Protein AF-A0A7X9JLP0-F1 (afdb_monomer_lite)

Foldseek 3Di:
DDPLDDDQDDPDPVLVVVVCVLCVVVVVLVVLLCVLAVDDPVVSVVVVVVVQVVCCSRVVHRDPPPVVSLVSLCCNLVNDYPVCVVVVVVVVVVVVVVCVVVVVVVVVVVVDDPVVVVVSVVVSVVSSVVSCVPPVQPVVPPVSVVLVVVLVVLCVVCVPVPVDDSVVVNVVVVVVCCVVPVPVVVVVVVVVVCVVPPDPDDD

Radius of gyration: 20.92 Å; chains: 1; bounding box: 54×56×53 Å

pLDDT: mean 72.99, std 14.9, range [32.59, 92.31]

Secondary structure (DSSP, 8-state):
-----SS-----HHHHHHHHHHHHHHHHHHHHHHHHHT--HHHHHHHHHHHHHHHHHHHSS----HHHHHHHHHHHHHT--HHHHHHHHHHHHHHHHHHHHTTHHHHHHHHS-HHHHHHHHHHHHHHHHHHIIIIITGGGHHHHHHHHHHHHHHHHHHTT-TTS-HHHHHHHHHHHHHHHHHHHHHHHHHHHHHTT-------

Structure (mmCIF, N/CA/C/O backbone):
data_AF-A0A7X9JLP0-F1
#
_entry.id   AF-A0A7X9JLP0-F1
#
loop_
_atom_site.group_PDB
_atom_site.id
_atom_site.type_symbol
_atom_site.label_atom_id
_atom_site.label_alt_id
_atom_site.label_comp_id
_atom_site.label_asym_id
_atom_site.label_entity_id
_atom_site.label_seq_id
_atom_site.pdbx_PDB_ins_code
_atom_site.Cartn_x
_atom_site.Cartn_y
_atom_site.Cartn_z
_atom_site.occupancy
_atom_site.B_iso_or_equiv
_atom_site.auth_seq_id
_atom_site.auth_comp_id
_atom_site.auth_asym_id
_atom_site.auth_atom_id
_atom_site.pdbx_PDB_model_num
ATOM 1 N N . MET A 1 1 ? -22.242 -8.579 26.756 1.00 33.97 1 MET A N 1
ATOM 2 C CA . MET A 1 1 ? -22.387 -9.961 26.257 1.00 33.97 1 MET A CA 1
ATOM 3 C C . MET A 1 1 ? -22.445 -9.878 24.739 1.00 33.97 1 MET A C 1
ATOM 5 O O . MET A 1 1 ? -23.440 -9.423 24.192 1.00 33.97 1 MET A O 1
ATOM 9 N N . VAL A 1 2 ? -21.309 -10.125 24.085 1.00 40.59 2 VAL A N 1
ATOM 10 C CA . VAL A 1 2 ? -21.133 -9.966 22.635 1.00 40.59 2 VAL A CA 1
ATOM 11 C C . VAL A 1 2 ? -21.865 -11.119 21.949 1.00 40.59 2 VAL A C 1
ATOM 13 O O . VAL A 1 2 ? -21.468 -12.270 22.095 1.00 40.59 2 VAL A O 1
ATOM 16 N N . SER A 1 3 ? -22.970 -10.821 21.265 1.00 33.94 3 SER A N 1
ATOM 17 C CA . SER A 1 3 ? -23.703 -11.804 20.463 1.00 33.94 3 SER A CA 1
ATOM 18 C C . SER A 1 3 ? -22.889 -12.091 19.199 1.00 33.94 3 SER A C 1
ATOM 20 O O . SER A 1 3 ? -22.868 -11.293 18.265 1.00 33.94 3 SER A O 1
ATOM 22 N N . PHE A 1 4 ? -22.124 -13.183 19.243 1.00 52.81 4 PHE A N 1
ATOM 23 C CA . PHE A 1 4 ? -21.072 -13.542 18.285 1.00 52.81 4 PHE A CA 1
ATOM 24 C C . PHE A 1 4 ? -21.589 -14.392 17.104 1.00 52.81 4 PHE A C 1
ATOM 26 O O . PHE A 1 4 ? -20.864 -14.622 16.146 1.00 52.81 4 PHE A O 1
ATOM 33 N N . PHE A 1 5 ? -22.851 -14.833 17.118 1.00 54.69 5 PHE A N 1
ATOM 34 C CA . PHE A 1 5 ? -23.393 -15.734 16.096 1.00 54.69 5 PHE A CA 1
ATOM 35 C C . PHE A 1 5 ? -24.859 -15.417 15.787 1.00 54.69 5 PHE A C 1
ATOM 37 O O . PHE A 1 5 ? -25.742 -15.689 16.593 1.00 54.69 5 PHE A O 1
ATOM 44 N N . GLY A 1 6 ? -25.131 -14.871 14.598 1.00 41.53 6 GLY A N 1
ATOM 45 C CA . GLY A 1 6 ? -26.502 -14.765 14.093 1.00 41.53 6 GLY A CA 1
ATOM 46 C C . GLY A 1 6 ? -26.685 -13.776 12.943 1.00 41.53 6 GLY A C 1
ATOM 47 O O . GLY A 1 6 ? -27.094 -12.643 13.169 1.00 41.53 6 GLY A O 1
ATOM 48 N N . GLY A 1 7 ? -26.427 -14.214 11.704 1.00 50.03 7 GLY A N 1
ATOM 49 C CA . GLY A 1 7 ? -27.089 -13.651 10.513 1.00 50.03 7 GLY A CA 1
ATOM 50 C C . GLY A 1 7 ? -26.391 -12.535 9.717 1.00 50.03 7 GLY A C 1
ATOM 51 O O . GLY A 1 7 ? -27.092 -11.711 9.135 1.00 50.03 7 GLY A O 1
ATOM 52 N N . ARG A 1 8 ? -25.050 -12.473 9.666 1.00 59.84 8 ARG A N 1
ATOM 53 C CA . ARG A 1 8 ? -24.314 -11.333 9.065 1.00 59.84 8 ARG A CA 1
ATOM 54 C C . ARG A 1 8 ? -23.584 -11.558 7.731 1.00 59.84 8 ARG A C 1
ATOM 56 O O . ARG A 1 8 ? -23.165 -10.566 7.156 1.00 59.84 8 ARG A O 1
ATOM 63 N N . ILE A 1 9 ? -23.460 -12.787 7.222 1.00 58.53 9 ILE A N 1
ATOM 64 C CA . ILE A 1 9 ? -22.804 -13.058 5.926 1.00 58.53 9 ILE A CA 1
ATOM 65 C C . ILE A 1 9 ? -23.889 -13.376 4.900 1.00 58.53 9 ILE A C 1
ATOM 67 O O . ILE A 1 9 ? -24.568 -14.401 5.022 1.00 58.53 9 ILE A O 1
ATOM 71 N N . LYS A 1 10 ? -24.096 -12.489 3.923 1.00 64.31 10 LYS A N 1
ATOM 72 C CA . LYS A 1 10 ? -25.068 -12.694 2.848 1.00 64.31 10 LYS A CA 1
ATOM 73 C C . LYS A 1 10 ? -24.311 -12.887 1.548 1.00 64.31 10 LYS A C 1
ATOM 75 O O . LYS A 1 10 ? -23.942 -11.917 0.910 1.00 64.31 10 LYS A O 1
ATOM 80 N N . PHE A 1 11 ? -24.171 -14.132 1.102 1.00 68.69 11 PHE A N 1
ATOM 81 C CA . PHE A 1 11 ? -23.601 -14.449 -0.209 1.00 68.69 11 PHE A CA 1
ATOM 82 C C . PHE A 1 11 ? -24.491 -13.923 -1.351 1.00 68.69 11 PHE A C 1
ATOM 84 O O . PHE A 1 11 ? -25.248 -14.663 -1.975 1.00 68.69 11 PHE A O 1
ATOM 91 N N . ASP A 1 12 ? -24.421 -12.620 -1.593 1.00 78.31 12 ASP A N 1
ATOM 92 C CA . ASP A 1 12 ? -25.089 -11.905 -2.665 1.00 78.31 12 ASP A CA 1
ATOM 93 C C . ASP A 1 12 ? -24.054 -11.530 -3.730 1.00 78.31 12 ASP A C 1
ATOM 95 O O . ASP A 1 12 ? -22.855 -11.396 -3.460 1.00 78.31 12 ASP A O 1
ATOM 99 N N . ARG A 1 13 ? -24.513 -11.319 -4.961 1.00 75.31 13 ARG A N 1
ATOM 100 C CA . ARG A 1 13 ? -23.670 -10.900 -6.088 1.00 75.31 13 ARG A CA 1
ATOM 101 C C . ARG A 1 13 ? -22.893 -9.623 -5.773 1.00 75.31 13 ARG A C 1
ATOM 103 O O . ARG A 1 13 ? -21.787 -9.460 -6.273 1.00 75.31 13 ARG A O 1
ATOM 110 N N . ASN A 1 14 ? -23.440 -8.759 -4.920 1.00 75.50 14 ASN A N 1
ATOM 111 C CA . ASN A 1 14 ? -22.763 -7.556 -4.448 1.00 75.50 14 ASN A CA 1
ATOM 112 C C . ASN A 1 14 ? -21.608 -7.849 -3.474 1.00 75.50 14 ASN A C 1
ATOM 114 O O . ASN A 1 14 ? -20.574 -7.196 -3.584 1.00 75.50 14 ASN A O 1
ATOM 118 N N . GLU A 1 15 ? -21.734 -8.829 -2.568 1.00 75.75 15 GLU A N 1
ATOM 119 C CA . GLU A 1 15 ? -20.616 -9.244 -1.700 1.00 75.75 15 GLU A CA 1
ATOM 120 C C . GLU A 1 15 ? -19.522 -9.938 -2.521 1.00 75.75 15 GLU A C 1
ATOM 122 O O . GLU A 1 15 ? -18.339 -9.658 -2.334 1.00 75.75 15 GLU A O 1
ATOM 127 N N . LEU A 1 16 ? -19.913 -10.757 -3.504 1.00 77.12 16 LEU A N 1
ATOM 128 C CA . LEU A 1 16 ? -18.976 -11.390 -4.433 1.00 77.12 16 LEU A CA 1
ATOM 129 C C . LEU A 1 16 ? -18.228 -10.341 -5.276 1.00 77.12 16 LEU A C 1
ATOM 131 O O . LEU A 1 16 ? -17.002 -10.365 -5.352 1.00 77.12 16 LEU A O 1
ATOM 135 N N . ALA A 1 17 ? -18.949 -9.390 -5.878 1.00 77.12 17 ALA A N 1
ATOM 136 C CA . ALA A 1 17 ? -18.351 -8.310 -6.663 1.00 77.12 17 ALA A CA 1
ATOM 137 C C . ALA A 1 17 ? -17.445 -7.406 -5.810 1.00 77.12 17 ALA A C 1
ATOM 139 O O . ALA A 1 17 ? -16.388 -6.985 -6.278 1.00 77.12 17 ALA A O 1
ATOM 140 N N . GLY A 1 18 ? -17.824 -7.144 -4.554 1.00 74.69 18 GLY A N 1
ATOM 141 C CA . GLY A 1 18 ? -17.004 -6.403 -3.596 1.00 74.69 18 GLY A CA 1
ATOM 142 C C . GLY A 1 18 ? -15.705 -7.129 -3.245 1.00 74.69 18 GLY A C 1
ATOM 143 O O . GLY A 1 18 ? -14.639 -6.520 -3.301 1.00 74.69 18 GLY A O 1
ATOM 144 N N . ALA A 1 19 ? -15.773 -8.434 -2.966 1.00 76.12 19 ALA A N 1
ATOM 145 C CA . ALA A 1 19 ? -14.600 -9.257 -2.671 1.00 76.12 19 ALA A CA 1
ATOM 146 C C . ALA A 1 19 ? -13.627 -9.332 -3.860 1.00 76.12 19 ALA A C 1
ATOM 148 O O . ALA A 1 19 ? -12.424 -9.139 -3.687 1.00 76.12 19 ALA A O 1
ATOM 149 N N . PHE A 1 20 ? -14.136 -9.535 -5.082 1.00 79.94 20 PHE A N 1
ATOM 150 C CA . PHE A 1 20 ? -13.303 -9.486 -6.291 1.00 79.94 20 PHE A CA 1
ATOM 151 C C . PHE A 1 20 ? -12.712 -8.093 -6.543 1.00 79.94 20 PHE A C 1
ATOM 153 O O . PHE A 1 20 ? -11.593 -7.987 -7.043 1.00 79.94 20 PHE A O 1
ATOM 160 N N . GLY A 1 21 ? -13.431 -7.028 -6.179 1.00 77.25 21 GLY A N 1
ATOM 161 C CA . GLY A 1 21 ? -12.933 -5.656 -6.262 1.00 77.25 21 GLY A CA 1
ATOM 162 C C . GLY A 1 21 ? -11.758 -5.382 -5.320 1.00 77.25 21 GLY A C 1
ATOM 163 O O . GLY A 1 21 ? -10.777 -4.772 -5.742 1.00 77.25 21 GLY A O 1
ATOM 164 N N . ASP A 1 22 ? -11.831 -5.856 -4.076 1.00 79.69 22 ASP A N 1
ATOM 165 C CA . ASP A 1 22 ? -10.765 -5.699 -3.076 1.00 79.69 22 ASP A CA 1
ATOM 166 C C . ASP A 1 22 ? -9.492 -6.449 -3.506 1.00 79.69 22 ASP A C 1
ATOM 168 O O . ASP A 1 22 ? -8.434 -5.837 -3.704 1.00 79.69 22 ASP A O 1
ATOM 172 N N . ILE A 1 23 ? -9.649 -7.740 -3.831 1.00 80.25 23 ILE A N 1
ATOM 173 C CA . ILE A 1 23 ? -8.581 -8.613 -4.349 1.00 80.25 23 ILE A CA 1
ATOM 174 C C . ILE A 1 23 ? -7.947 -8.025 -5.616 1.00 80.25 23 ILE A C 1
ATOM 176 O O . ILE A 1 23 ? -6.726 -8.059 -5.774 1.00 80.25 23 ILE A O 1
ATOM 180 N N . GLY A 1 24 ? -8.753 -7.450 -6.514 1.00 77.19 24 GLY A N 1
ATOM 181 C CA . GLY A 1 24 ? -8.274 -6.849 -7.759 1.00 77.19 24 GLY A CA 1
ATOM 182 C C . GLY A 1 24 ? -7.336 -5.656 -7.555 1.00 77.19 24 GLY A C 1
ATOM 183 O O . GLY A 1 24 ? -6.520 -5.374 -8.432 1.00 77.19 24 GLY A O 1
ATOM 184 N N . THR A 1 25 ? -7.411 -4.970 -6.409 1.00 79.25 25 THR A N 1
ATOM 185 C CA . THR A 1 25 ? -6.483 -3.874 -6.076 1.00 79.25 25 THR A CA 1
ATOM 186 C C . THR A 1 25 ? -5.295 -4.319 -5.236 1.00 79.25 25 THR A C 1
ATOM 188 O O . THR A 1 25 ? -4.213 -3.744 -5.366 1.00 79.25 25 THR A O 1
ATOM 191 N N . ASP A 1 26 ? -5.472 -5.349 -4.415 1.00 82.75 26 ASP A N 1
ATOM 192 C CA . ASP A 1 26 ? -4.430 -5.833 -3.516 1.00 82.75 26 ASP A CA 1
ATOM 193 C C . ASP A 1 26 ? -3.446 -6.773 -4.222 1.00 82.75 26 ASP A C 1
ATOM 195 O O . ASP A 1 26 ? -2.246 -6.697 -3.963 1.00 82.75 26 ASP A O 1
ATOM 199 N N . LEU A 1 27 ? -3.903 -7.596 -5.175 1.00 83.50 27 LEU A N 1
ATOM 200 C CA . LEU A 1 27 ? -3.024 -8.502 -5.925 1.00 83.50 27 LEU A CA 1
ATOM 201 C C . LEU A 1 27 ? -1.901 -7.769 -6.679 1.00 83.50 27 LEU A C 1
ATOM 203 O O . LEU A 1 27 ? -0.739 -8.122 -6.466 1.00 83.50 27 LEU A O 1
ATOM 207 N N . PRO A 1 28 ? -2.173 -6.739 -7.511 1.00 80.62 28 PRO A N 1
ATOM 208 C CA . PRO A 1 28 ? -1.106 -6.004 -8.191 1.00 80.62 28 PRO A CA 1
ATOM 209 C C . PRO A 1 28 ? -0.132 -5.345 -7.211 1.00 80.62 28 PRO A C 1
ATOM 211 O O . PRO A 1 28 ? 1.071 -5.299 -7.461 1.00 80.62 28 PRO A O 1
ATOM 214 N N . LEU A 1 29 ? -0.643 -4.864 -6.076 1.00 82.88 29 LEU A N 1
ATOM 215 C CA . LEU A 1 29 ? 0.158 -4.214 -5.045 1.00 82.88 29 LEU A CA 1
ATOM 216 C C . LEU A 1 29 ? 1.094 -5.209 -4.341 1.00 82.88 29 LEU A C 1
ATOM 218 O O . LEU A 1 29 ? 2.275 -4.916 -4.160 1.00 82.88 29 LEU A O 1
ATOM 222 N N . ILE A 1 30 ? 0.590 -6.396 -3.989 1.00 86.06 30 ILE A N 1
ATOM 223 C CA . ILE A 1 30 ? 1.378 -7.481 -3.390 1.00 86.06 30 ILE A CA 1
ATOM 224 C C . ILE A 1 30 ? 2.462 -7.955 -4.359 1.00 86.06 30 ILE A C 1
ATOM 226 O O . ILE A 1 30 ? 3.618 -8.091 -3.960 1.00 86.06 30 ILE A O 1
ATOM 230 N N . ILE A 1 31 ? 2.120 -8.143 -5.636 1.00 84.00 31 ILE A N 1
ATOM 231 C CA . ILE A 1 31 ? 3.090 -8.511 -6.676 1.00 84.00 31 ILE A CA 1
ATOM 232 C C . ILE A 1 31 ? 4.171 -7.429 -6.804 1.00 84.00 31 ILE A C 1
ATOM 234 O O . ILE A 1 31 ? 5.358 -7.750 -6.827 1.00 84.00 31 ILE A O 1
ATOM 238 N N . GLY A 1 32 ? 3.780 -6.151 -6.809 1.00 82.88 32 GLY A N 1
ATOM 239 C CA . GLY A 1 32 ? 4.718 -5.028 -6.824 1.00 82.88 32 GLY A CA 1
ATOM 240 C C . GLY A 1 32 ? 5.681 -5.044 -5.634 1.00 82.88 32 GLY A C 1
ATOM 241 O O . GLY A 1 32 ? 6.884 -4.872 -5.818 1.00 82.88 32 GLY A O 1
ATOM 242 N N . MET A 1 33 ? 5.184 -5.319 -4.423 1.00 83.38 33 MET A N 1
ATOM 243 C CA . MET A 1 33 ? 6.035 -5.464 -3.235 1.00 83.38 33 MET A CA 1
ATOM 244 C C . MET A 1 33 ? 7.003 -6.641 -3.360 1.00 83.38 33 MET A C 1
ATOM 246 O O . MET A 1 33 ? 8.187 -6.478 -3.071 1.00 83.38 33 MET A O 1
ATOM 250 N N . ILE A 1 34 ? 6.525 -7.806 -3.806 1.00 84.94 34 ILE A N 1
ATOM 251 C CA . ILE A 1 34 ? 7.347 -9.009 -3.996 1.00 84.94 34 ILE A CA 1
ATOM 252 C C . ILE A 1 34 ? 8.506 -8.719 -4.949 1.00 84.94 34 ILE A C 1
ATOM 254 O O . ILE A 1 34 ? 9.648 -9.038 -4.628 1.00 84.94 34 ILE A O 1
ATOM 258 N N . ILE A 1 35 ? 8.231 -8.077 -6.085 1.00 81.75 35 ILE A N 1
ATOM 259 C CA . ILE A 1 35 ? 9.258 -7.740 -7.078 1.00 81.75 35 ILE A CA 1
ATOM 260 C C . ILE A 1 35 ? 10.233 -6.693 -6.524 1.00 81.75 35 ILE A C 1
ATOM 262 O O . ILE A 1 35 ? 11.439 -6.820 -6.721 1.00 81.75 35 ILE A O 1
ATOM 266 N N . ALA A 1 36 ? 9.736 -5.680 -5.810 1.00 79.25 36 ALA A N 1
ATOM 267 C CA . ALA A 1 36 ? 10.565 -4.588 -5.301 1.00 79.25 36 ALA A CA 1
ATOM 268 C C . ALA A 1 36 ? 11.477 -4.987 -4.126 1.00 79.25 36 ALA A C 1
ATOM 270 O O . ALA A 1 36 ? 12.544 -4.399 -3.967 1.00 79.25 36 ALA A O 1
ATOM 271 N N . SER A 1 37 ? 11.057 -5.950 -3.299 1.00 80.62 37 SER A N 1
ATOM 272 C CA . SER A 1 37 ? 11.749 -6.321 -2.051 1.00 80.62 37 SER A CA 1
ATOM 273 C C . SER A 1 37 ? 12.243 -7.769 -1.996 1.00 80.62 37 SER A C 1
ATOM 275 O O . SER A 1 37 ? 12.958 -8.127 -1.067 1.00 80.62 37 SER A O 1
ATOM 277 N N . GLY A 1 38 ? 11.906 -8.615 -2.975 1.00 79.50 38 GLY A N 1
ATOM 278 C CA . GLY A 1 38 ? 12.338 -10.018 -3.009 1.00 79.50 38 GLY A CA 1
ATOM 279 C C . GLY A 1 38 ? 11.647 -10.907 -1.969 1.00 79.50 38 GLY A C 1
ATOM 280 O O . GLY A 1 38 ? 12.245 -11.856 -1.466 1.00 79.50 38 GLY A O 1
ATOM 281 N N . LEU A 1 39 ? 10.399 -10.598 -1.606 1.00 81.12 39 LEU A N 1
ATOM 282 C CA . LEU A 1 39 ? 9.635 -11.392 -0.639 1.00 81.12 39 LEU A CA 1
ATOM 283 C C . LEU A 1 39 ? 9.301 -12.791 -1.175 1.00 81.12 39 LEU A C 1
ATOM 285 O O . LEU A 1 39 ? 9.023 -12.983 -2.357 1.00 81.12 39 LEU A O 1
ATOM 289 N N . ASN A 1 40 ? 9.239 -13.773 -0.272 1.00 85.69 40 ASN A N 1
ATOM 290 C CA . ASN A 1 40 ? 8.775 -15.114 -0.615 1.00 85.69 40 ASN A CA 1
ATOM 291 C C . ASN A 1 40 ? 7.266 -15.091 -0.920 1.00 85.69 40 ASN A C 1
ATOM 293 O O . ASN A 1 40 ? 6.445 -14.838 -0.035 1.00 85.69 40 ASN A O 1
ATOM 297 N N . VAL A 1 41 ? 6.916 -15.392 -2.172 1.00 84.81 41 VAL A N 1
ATOM 298 C CA . VAL A 1 41 ? 5.540 -15.363 -2.691 1.00 84.81 41 VAL A CA 1
ATOM 299 C C . VAL A 1 41 ? 4.598 -16.239 -1.868 1.00 84.81 41 VAL A C 1
ATOM 301 O O . VAL A 1 41 ? 3.509 -15.799 -1.498 1.00 84.81 41 VAL A O 1
ATOM 304 N N . THR A 1 42 ? 5.029 -17.460 -1.543 1.00 86.56 42 THR A N 1
ATOM 305 C CA . THR A 1 42 ? 4.230 -18.435 -0.796 1.00 86.56 42 THR A CA 1
ATOM 306 C C . THR A 1 42 ? 3.882 -17.902 0.587 1.00 86.56 42 THR A C 1
ATOM 308 O O . THR A 1 42 ? 2.712 -17.888 0.962 1.00 86.56 42 THR A O 1
ATOM 311 N N . ASN A 1 43 ? 4.871 -17.391 1.324 1.00 84.94 43 ASN A N 1
ATOM 312 C CA . ASN A 1 43 ? 4.652 -16.889 2.681 1.00 84.94 43 ASN A CA 1
ATOM 313 C C . ASN A 1 43 ? 3.724 -15.671 2.698 1.00 84.94 43 ASN A C 1
ATOM 315 O O . ASN A 1 43 ? 2.829 -15.596 3.541 1.00 84.94 43 ASN A O 1
ATOM 319 N N . VAL A 1 44 ? 3.905 -14.736 1.761 1.00 87.06 44 VAL A N 1
ATOM 320 C CA . VAL A 1 44 ? 3.079 -13.523 1.686 1.00 87.06 44 VAL A CA 1
ATOM 321 C C . VAL A 1 44 ? 1.631 -13.865 1.339 1.00 87.06 44 VAL A C 1
ATOM 323 O O . VAL A 1 44 ? 0.726 -13.407 2.034 1.00 87.06 44 VAL A O 1
ATOM 326 N N . LEU A 1 45 ? 1.392 -14.701 0.323 1.00 87.12 45 LEU A N 1
ATOM 327 C CA . LEU A 1 45 ? 0.034 -15.062 -0.099 1.00 87.12 45 LEU A CA 1
ATOM 328 C C . LEU A 1 45 ? -0.703 -15.911 0.943 1.00 87.12 45 LEU A C 1
ATOM 330 O O . LEU A 1 45 ? -1.879 -15.662 1.207 1.00 87.12 45 LEU A O 1
ATOM 334 N N . VAL A 1 46 ? -0.021 -16.874 1.572 1.00 89.19 46 VAL A N 1
ATOM 335 C CA . VAL A 1 46 ? -0.611 -17.696 2.643 1.00 89.19 46 VAL A CA 1
ATOM 336 C C . VAL A 1 46 ? -0.952 -16.835 3.860 1.00 89.19 46 VAL A C 1
ATOM 338 O O . VAL A 1 46 ? -2.041 -16.962 4.423 1.00 89.19 46 VAL A O 1
ATOM 341 N N . THR A 1 47 ? -0.063 -15.918 4.251 1.00 87.31 47 THR A N 1
ATOM 342 C CA . THR A 1 47 ? -0.305 -15.020 5.392 1.00 87.31 47 THR A CA 1
ATOM 343 C C . THR A 1 47 ? -1.423 -14.021 5.093 1.00 87.31 47 THR A C 1
ATOM 345 O O . THR A 1 47 ? -2.314 -13.844 5.918 1.00 87.31 47 THR A O 1
ATOM 348 N N . TYR A 1 48 ? -1.439 -13.414 3.903 1.00 87.31 48 TYR A N 1
ATOM 349 C CA . TYR A 1 48 ? -2.517 -12.515 3.481 1.00 87.31 48 TYR A CA 1
ATOM 350 C C . TYR A 1 48 ? -3.872 -13.237 3.446 1.00 87.31 48 TYR A C 1
ATOM 352 O O . TYR A 1 48 ? -4.822 -12.782 4.076 1.00 87.31 48 TYR A O 1
ATOM 360 N N . GLY A 1 49 ? -3.955 -14.403 2.796 1.00 86.81 49 GLY A N 1
ATOM 361 C CA . GLY A 1 49 ? -5.200 -15.169 2.702 1.00 86.81 49 GLY A CA 1
ATOM 362 C C . GLY A 1 49 ? -5.714 -15.651 4.061 1.00 86.81 49 GLY A C 1
ATOM 363 O O . GLY A 1 49 ? -6.901 -15.519 4.356 1.00 86.81 49 GLY A O 1
ATOM 364 N N . SER A 1 50 ? -4.826 -16.156 4.924 1.00 87.88 50 SER A N 1
ATOM 365 C CA . SER A 1 50 ? -5.204 -16.578 6.279 1.00 87.88 50 SER A CA 1
ATOM 366 C C . SER A 1 50 ? -5.673 -15.406 7.142 1.00 87.88 50 SER A C 1
ATOM 368 O O . SER A 1 50 ? -6.696 -15.527 7.813 1.00 87.88 50 SER A O 1
ATOM 370 N N . MET A 1 51 ? -5.007 -14.250 7.078 1.00 84.19 51 MET A N 1
ATOM 371 C CA . MET A 1 51 ? -5.439 -13.045 7.794 1.00 84.19 51 MET A CA 1
ATOM 372 C C . MET A 1 51 ? -6.760 -12.491 7.255 1.00 84.19 51 MET A C 1
ATOM 374 O O . MET A 1 51 ? -7.600 -12.052 8.044 1.00 84.19 51 MET A O 1
ATOM 378 N N . GLN A 1 52 ? -7.002 -12.565 5.945 1.00 82.75 52 GLN A N 1
ATOM 379 C CA . GLN A 1 52 ? -8.275 -12.148 5.357 1.00 82.75 52 GLN A CA 1
ATOM 380 C C . GLN A 1 52 ? -9.427 -13.063 5.803 1.00 82.75 52 GLN A C 1
ATOM 382 O O . GLN A 1 52 ? -10.513 -12.582 6.123 1.00 82.75 52 GLN A O 1
ATOM 387 N N . LEU A 1 53 ? -9.183 -14.374 5.911 1.00 83.62 53 LEU A N 1
ATOM 388 C CA . LEU A 1 53 ? -10.148 -15.318 6.482 1.00 83.62 53 LEU A CA 1
ATOM 389 C C . LEU A 1 53 ? -10.403 -15.033 7.966 1.00 83.62 53 LEU A C 1
ATOM 391 O O . LEU A 1 53 ? -11.555 -14.916 8.379 1.00 83.62 53 LEU A O 1
ATOM 395 N N . LEU A 1 54 ? -9.347 -14.878 8.770 1.00 84.31 54 LEU A N 1
ATOM 396 C CA . LEU A 1 54 ? -9.468 -14.588 10.202 1.00 84.31 54 LEU A CA 1
ATOM 397 C C . LEU A 1 54 ? -10.241 -13.290 10.458 1.00 84.31 54 LEU A C 1
ATOM 399 O O . LEU A 1 54 ? -11.146 -13.263 11.289 1.00 84.31 54 LEU A O 1
ATOM 403 N N . THR A 1 55 ? -9.930 -12.222 9.725 1.00 78.88 55 THR A N 1
ATOM 404 C CA . THR A 1 55 ? -10.637 -10.941 9.856 1.00 78.88 55 THR A CA 1
ATOM 405 C C . THR A 1 55 ? -12.086 -11.037 9.388 1.00 78.88 55 THR A C 1
ATOM 407 O O . THR A 1 55 ? -12.961 -10.484 10.056 1.00 78.88 55 THR A O 1
ATOM 410 N N . ALA A 1 56 ? -12.371 -11.798 8.328 1.00 78.38 56 ALA A N 1
ATOM 411 C CA . ALA A 1 56 ? -13.740 -12.080 7.908 1.00 78.38 56 ALA A CA 1
ATOM 412 C C . ALA A 1 56 ? -14.542 -12.810 9.002 1.00 78.38 56 ALA A C 1
ATOM 414 O O . ALA A 1 56 ? -15.680 -12.425 9.269 1.00 78.38 56 ALA A O 1
ATOM 415 N N . PHE A 1 57 ? -13.953 -13.798 9.688 1.00 79.31 57 PHE A N 1
ATOM 416 C CA . PHE A 1 57 ? -14.616 -14.505 10.793 1.00 79.31 57 PHE A CA 1
ATOM 417 C C . PHE A 1 57 ? -14.803 -13.637 12.045 1.00 79.31 57 PHE A C 1
ATOM 419 O O . PHE A 1 57 ? -15.838 -13.738 12.700 1.00 79.31 57 PHE A O 1
ATOM 426 N N . ILE A 1 58 ? -13.826 -12.790 12.387 1.00 78.44 58 ILE A N 1
ATOM 427 C CA . ILE A 1 58 ? -13.861 -11.969 13.610 1.00 78.44 58 ILE A CA 1
ATOM 428 C C . ILE A 1 58 ? -14.758 -10.732 13.442 1.00 78.44 58 ILE A C 1
ATOM 430 O O . ILE A 1 58 ? -15.533 -10.408 14.342 1.00 78.44 58 ILE A O 1
ATOM 434 N N . TYR A 1 59 ? -14.659 -10.027 12.310 1.00 72.75 59 TYR A N 1
ATOM 435 C CA . TYR A 1 59 ? -15.318 -8.729 12.098 1.00 72.75 59 TYR A CA 1
ATOM 436 C C . TYR A 1 59 ? -16.554 -8.800 11.191 1.00 72.75 59 TYR A C 1
ATOM 438 O O . TYR A 1 59 ? -17.384 -7.889 11.226 1.00 72.75 59 TYR A O 1
ATOM 446 N N . GLY A 1 60 ? -16.725 -9.871 10.409 1.00 65.81 60 GLY A N 1
ATOM 447 C CA . GLY A 1 60 ? -17.913 -10.102 9.579 1.00 65.81 60 GLY A CA 1
ATOM 448 C C . GLY A 1 60 ? -18.045 -9.206 8.341 1.00 65.81 60 GLY A C 1
ATOM 449 O O . GLY A 1 60 ? -19.067 -9.281 7.670 1.00 65.81 60 GLY A O 1
ATOM 450 N N . ILE A 1 61 ? -17.049 -8.366 8.039 1.00 61.53 61 ILE A N 1
ATOM 451 C CA . ILE A 1 61 ? -16.967 -7.537 6.826 1.00 61.53 61 ILE A CA 1
ATOM 452 C C . ILE A 1 61 ? -15.501 -7.393 6.384 1.00 61.53 61 ILE A C 1
ATOM 454 O O . ILE A 1 61 ? -14.627 -7.273 7.248 1.00 61.53 61 ILE A O 1
ATOM 458 N N . PRO A 1 62 ? -15.208 -7.354 5.068 1.00 59.25 62 PRO A N 1
ATOM 459 C CA . PRO A 1 62 ? -13.896 -6.947 4.583 1.00 59.25 62 PRO A CA 1
ATOM 460 C C . PRO A 1 62 ? -13.696 -5.469 4.931 1.00 59.25 62 PRO A C 1
ATOM 462 O O . PRO A 1 62 ? -14.392 -4.586 4.425 1.00 59.25 62 PRO A O 1
ATOM 465 N N . MET A 1 63 ? -12.788 -5.197 5.865 1.00 58.88 63 MET A N 1
ATOM 466 C CA . MET A 1 63 ? -12.478 -3.835 6.280 1.00 58.88 63 MET A CA 1
ATOM 467 C C . MET A 1 63 ? -11.389 -3.276 5.351 1.00 58.88 63 MET A C 1
ATOM 469 O O . MET A 1 63 ? -10.332 -3.897 5.250 1.00 58.88 63 MET A O 1
ATOM 473 N N . PRO A 1 64 ? -11.585 -2.113 4.696 1.00 52.66 64 PRO A N 1
ATOM 474 C CA . PRO A 1 64 ? -10.539 -1.514 3.880 1.00 52.66 64 PRO A CA 1
ATOM 475 C C . PRO A 1 64 ? -9.373 -1.096 4.777 1.00 52.66 64 PRO A C 1
ATOM 477 O O . PRO A 1 64 ? -9.449 -0.097 5.499 1.00 52.66 64 PRO A O 1
ATOM 480 N N . VAL A 1 65 ? -8.271 -1.840 4.719 1.00 57.31 65 VAL A N 1
ATOM 481 C CA . VAL A 1 65 ? -7.059 -1.526 5.479 1.00 57.31 65 VAL A CA 1
ATOM 482 C C . VAL A 1 65 ? -6.291 -0.438 4.727 1.00 57.31 65 VAL A C 1
ATOM 484 O O . VAL A 1 65 ? -5.263 -0.676 4.101 1.00 57.31 65 VAL A O 1
ATOM 487 N N . GLN A 1 66 ? -6.784 0.801 4.775 1.00 58.53 66 GLN A N 1
ATOM 488 C CA . GLN A 1 66 ? -6.067 1.956 4.215 1.00 58.53 66 GLN A CA 1
ATOM 489 C C . GLN A 1 66 ? -4.605 2.084 4.707 1.00 58.53 66 GLN A C 1
ATOM 491 O O . GLN A 1 66 ? -3.769 2.497 3.898 1.00 58.53 66 GLN A O 1
ATOM 496 N N . PRO A 1 67 ? -4.241 1.675 5.948 1.00 63.06 67 PRO A N 1
ATOM 497 C CA . PRO A 1 67 ? -2.840 1.608 6.371 1.00 63.06 67 PRO A CA 1
ATOM 498 C C . PRO A 1 67 ? -1.969 0.686 5.507 1.00 63.06 67 PRO A C 1
ATOM 500 O O . PRO A 1 67 ? -0.820 1.023 5.223 1.00 63.06 67 PRO A O 1
ATOM 503 N N . LEU A 1 68 ? -2.516 -0.440 5.037 1.00 73.25 68 LEU A N 1
ATOM 504 C CA . LEU A 1 68 ? -1.775 -1.443 4.269 1.00 73.25 68 LEU A CA 1
ATOM 505 C C . LEU A 1 68 ? -1.261 -0.864 2.948 1.00 73.25 68 LEU A C 1
ATOM 507 O O . LEU A 1 68 ? -0.109 -1.085 2.580 1.00 73.25 68 LEU A O 1
ATOM 511 N N . LYS A 1 69 ? -2.084 -0.050 2.274 1.00 80.00 69 LYS A N 1
ATOM 512 C CA . LYS A 1 69 ? -1.712 0.578 0.999 1.00 80.00 69 LYS A CA 1
ATOM 513 C C . LYS A 1 69 ? -0.565 1.571 1.170 1.00 80.00 69 LYS A C 1
ATOM 515 O O . LYS A 1 69 ? 0.335 1.605 0.340 1.00 80.00 69 LYS A O 1
ATOM 520 N N . ALA A 1 70 ? -0.544 2.334 2.263 1.00 80.81 70 ALA A N 1
ATOM 521 C CA . ALA A 1 70 ? 0.548 3.267 2.532 1.00 80.81 70 ALA A CA 1
ATOM 522 C C . ALA A 1 70 ? 1.875 2.541 2.803 1.00 80.81 70 ALA A C 1
ATOM 524 O O . ALA A 1 70 ? 2.895 2.894 2.211 1.00 80.81 70 ALA A O 1
ATOM 525 N N . VAL A 1 71 ? 1.851 1.499 3.642 1.00 83.44 71 VAL A N 1
ATOM 526 C CA . VAL A 1 71 ? 3.040 0.685 3.943 1.00 83.44 71 VAL A CA 1
ATOM 527 C C . VAL A 1 71 ? 3.579 0.029 2.672 1.00 83.44 71 VAL A C 1
ATOM 529 O O . VAL A 1 71 ? 4.775 0.114 2.406 1.00 83.44 71 VAL A O 1
ATOM 532 N N . ALA A 1 72 ? 2.705 -0.538 1.840 1.00 83.50 72 ALA A N 1
ATOM 533 C CA . ALA A 1 72 ? 3.103 -1.143 0.574 1.00 83.50 72 ALA A CA 1
ATOM 534 C C . ALA A 1 72 ? 3.785 -0.148 -0.377 1.00 83.50 72 ALA A C 1
ATOM 536 O O . ALA A 1 72 ? 4.804 -0.473 -0.984 1.00 83.50 72 ALA A O 1
ATOM 537 N N . MET A 1 73 ? 3.274 1.084 -0.480 1.00 82.62 73 MET A N 1
ATOM 538 C CA . MET A 1 73 ? 3.899 2.109 -1.325 1.00 82.62 73 MET A CA 1
ATOM 539 C C . MET A 1 73 ? 5.274 2.533 -0.801 1.00 82.62 73 MET A C 1
ATOM 541 O O . MET A 1 73 ? 6.182 2.736 -1.604 1.00 82.62 73 MET A O 1
ATOM 545 N N . ILE A 1 74 ? 5.461 2.604 0.521 1.00 83.31 74 ILE A N 1
ATOM 546 C CA . ILE A 1 74 ? 6.781 2.850 1.124 1.00 83.31 74 ILE A CA 1
ATOM 547 C C . ILE A 1 74 ? 7.740 1.703 0.787 1.00 83.31 74 ILE A C 1
ATOM 549 O O . ILE A 1 74 ? 8.850 1.960 0.328 1.00 83.31 74 ILE A O 1
ATOM 553 N N . VAL A 1 75 ? 7.300 0.452 0.951 1.00 84.25 75 VAL A N 1
ATOM 554 C CA . VAL A 1 75 ? 8.104 -0.742 0.643 1.00 84.25 75 VAL A CA 1
ATOM 555 C C . VAL A 1 75 ? 8.545 -0.758 -0.821 1.00 84.25 75 VAL A C 1
ATOM 557 O O . VAL A 1 75 ? 9.723 -0.979 -1.095 1.00 84.25 75 VAL A O 1
ATOM 560 N N . ILE A 1 76 ? 7.631 -0.471 -1.752 1.00 83.00 76 ILE A N 1
ATOM 561 C CA . ILE A 1 76 ? 7.930 -0.428 -3.191 1.00 83.00 76 ILE A CA 1
ATOM 562 C C . ILE A 1 76 ? 8.871 0.732 -3.527 1.00 83.00 76 ILE A C 1
ATOM 564 O O . ILE A 1 76 ? 9.818 0.556 -4.289 1.00 83.00 76 ILE A O 1
ATOM 568 N N . SER A 1 77 ? 8.617 1.917 -2.969 1.00 81.50 77 SER A N 1
ATOM 569 C CA . SER A 1 77 ? 9.386 3.119 -3.297 1.00 81.50 77 SER A CA 1
ATOM 570 C C . SER A 1 77 ? 10.809 3.081 -2.735 1.00 81.50 77 SER A C 1
ATOM 572 O O . SER A 1 77 ? 11.735 3.551 -3.394 1.00 81.50 77 SER A O 1
ATOM 574 N N . GLN A 1 78 ? 10.985 2.501 -1.545 1.00 82.62 78 GLN A N 1
ATOM 575 C CA . GLN A 1 78 ? 12.267 2.457 -0.835 1.00 82.62 78 GLN A CA 1
ATOM 576 C C . GLN A 1 78 ? 13.005 1.117 -0.961 1.00 82.62 78 GLN A C 1
ATOM 578 O O . GLN A 1 78 ? 14.118 1.012 -0.455 1.00 82.62 78 GLN A O 1
ATOM 583 N N . LYS A 1 79 ? 12.417 0.101 -1.613 1.00 81.31 79 LYS A N 1
ATOM 584 C CA . LYS A 1 79 ? 12.993 -1.253 -1.760 1.00 81.31 79 LYS A CA 1
ATOM 585 C C . LYS A 1 79 ? 13.468 -1.832 -0.419 1.00 81.31 79 LYS A C 1
ATOM 587 O O . LYS A 1 79 ? 14.606 -2.271 -0.267 1.00 81.31 79 LYS A O 1
ATOM 592 N N . VAL A 1 80 ? 12.585 -1.777 0.578 1.00 83.62 80 VAL A N 1
ATOM 593 C CA . VAL A 1 80 ? 12.875 -2.218 1.953 1.00 83.62 80 VAL A CA 1
ATOM 594 C C . VAL A 1 80 ? 13.184 -3.719 1.973 1.00 83.62 80 VAL A C 1
ATOM 596 O O . VAL A 1 80 ? 12.519 -4.488 1.285 1.00 83.62 80 VAL A O 1
ATOM 599 N N . SER A 1 81 ? 14.172 -4.148 2.765 1.00 85.19 81 SER A N 1
ATOM 600 C CA . SER A 1 81 ? 14.551 -5.563 2.843 1.00 85.19 81 SER A CA 1
ATOM 601 C C . SER A 1 81 ? 13.458 -6.435 3.495 1.00 85.19 81 SER A C 1
ATOM 603 O O . SER A 1 81 ? 12.741 -5.964 4.386 1.00 85.19 81 SER A O 1
ATOM 605 N N . PRO A 1 82 ? 13.346 -7.728 3.122 1.00 82.31 82 PRO A N 1
ATOM 606 C CA . PRO A 1 82 ? 12.355 -8.655 3.681 1.00 82.31 82 PRO A CA 1
ATOM 607 C C . PRO A 1 82 ? 12.358 -8.736 5.210 1.00 82.31 82 PRO A C 1
ATOM 609 O O . PRO A 1 82 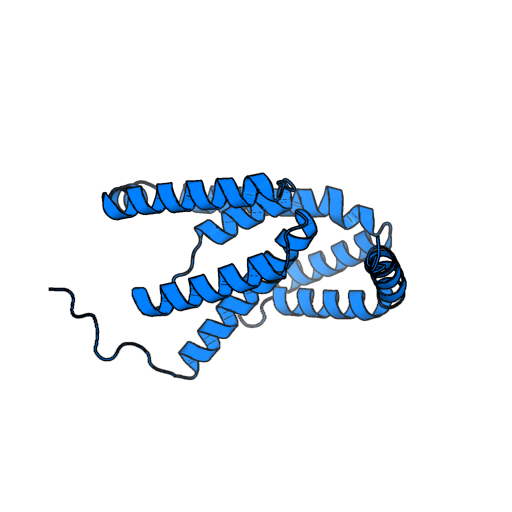? 11.302 -8.761 5.836 1.00 82.31 82 PRO A O 1
ATOM 612 N N . GLU A 1 83 ? 13.541 -8.743 5.822 1.00 85.56 83 GLU A N 1
ATOM 613 C CA . GLU 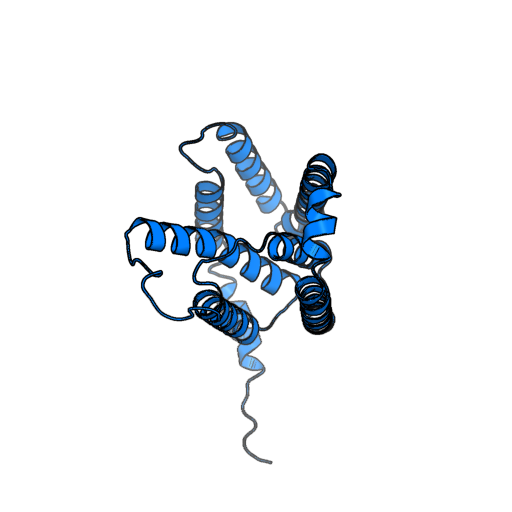A 1 83 ? 13.724 -8.845 7.276 1.00 85.56 83 GLU A CA 1
ATOM 614 C C . GLU A 1 83 ? 13.071 -7.671 8.016 1.00 85.56 83 GLU A C 1
ATOM 616 O O . GLU A 1 83 ? 12.362 -7.864 9.008 1.00 85.56 83 GLU A O 1
ATOM 621 N N . ILE A 1 84 ? 13.240 -6.456 7.482 1.00 87.19 84 ILE A N 1
ATOM 622 C CA . ILE A 1 84 ? 12.625 -5.241 8.021 1.00 87.19 84 ILE A CA 1
ATOM 623 C C . ILE A 1 84 ? 11.110 -5.278 7.809 1.00 87.19 84 ILE A C 1
ATOM 625 O O . ILE A 1 84 ? 10.368 -4.820 8.674 1.00 87.19 84 ILE A O 1
ATOM 629 N N . ILE A 1 85 ? 10.627 -5.849 6.703 1.00 87.50 85 ILE A N 1
ATOM 630 C CA . ILE A 1 85 ? 9.187 -5.978 6.436 1.00 87.50 85 ILE A CA 1
ATOM 631 C C . ILE A 1 85 ? 8.530 -6.925 7.446 1.00 87.50 85 ILE A C 1
ATOM 633 O O . ILE A 1 85 ? 7.487 -6.581 8.001 1.00 87.50 85 ILE A O 1
ATOM 637 N N . TYR A 1 86 ? 9.137 -8.079 7.739 1.00 86.75 86 TYR A N 1
ATOM 638 C CA . TYR A 1 86 ? 8.596 -9.011 8.736 1.00 86.75 86 TYR A CA 1
ATOM 639 C C . TYR A 1 86 ? 8.618 -8.414 10.150 1.00 86.75 86 TYR A C 1
ATOM 641 O O . TYR A 1 86 ? 7.600 -8.442 10.848 1.00 86.75 86 TYR A O 1
ATOM 649 N N . GLY A 1 87 ? 9.748 -7.826 10.560 1.00 88.69 87 GLY A N 1
ATOM 650 C CA . GLY A 1 87 ? 9.881 -7.194 11.876 1.00 88.69 87 GLY A CA 1
ATOM 651 C C . GLY A 1 87 ? 8.989 -5.960 12.033 1.00 88.69 87 GLY A C 1
ATOM 652 O O . GLY A 1 87 ? 8.283 -5.817 13.031 1.00 88.69 87 GLY A O 1
ATOM 653 N N . GLY A 1 88 ? 8.962 -5.096 11.018 1.00 88.12 88 GLY A N 1
ATOM 654 C CA . GLY A 1 88 ? 8.121 -3.905 10.964 1.00 88.12 88 GLY A CA 1
ATOM 655 C C . GLY A 1 88 ? 6.634 -4.246 10.930 1.00 88.12 88 GLY A C 1
ATOM 656 O O . GLY A 1 88 ? 5.855 -3.619 11.641 1.00 88.12 88 GLY A O 1
ATOM 657 N N . GLY A 1 89 ? 6.238 -5.281 10.185 1.00 87.06 89 GLY A N 1
ATOM 658 C CA . GLY A 1 89 ? 4.863 -5.778 10.153 1.00 87.06 89 GLY A CA 1
ATOM 659 C C . GLY A 1 89 ? 4.381 -6.262 11.522 1.00 87.06 89 GLY A C 1
ATOM 660 O O . GLY A 1 89 ? 3.299 -5.870 11.960 1.00 87.06 89 GLY A O 1
ATOM 661 N N . LEU A 1 90 ? 5.202 -7.040 12.237 1.00 88.94 90 LEU A N 1
ATOM 662 C CA . LEU A 1 90 ? 4.897 -7.474 13.607 1.00 88.94 90 LEU A CA 1
ATOM 663 C C . LEU A 1 90 ? 4.840 -6.300 14.590 1.00 88.94 90 LEU A C 1
ATOM 665 O O . LEU A 1 90 ? 3.909 -6.222 15.392 1.00 88.94 90 LEU A O 1
ATOM 669 N N . ALA A 1 91 ? 5.794 -5.371 14.513 1.00 90.44 91 ALA A N 1
ATOM 670 C CA . ALA A 1 91 ? 5.824 -4.191 15.373 1.00 90.44 91 ALA A CA 1
ATOM 671 C C . ALA A 1 91 ? 4.601 -3.288 15.150 1.00 90.44 91 ALA A C 1
ATOM 673 O O . ALA A 1 91 ? 3.963 -2.874 16.116 1.00 90.44 91 ALA A O 1
ATOM 674 N N . ILE A 1 92 ? 4.232 -3.031 13.890 1.00 88.19 92 ILE A N 1
ATOM 675 C CA . ILE A 1 92 ? 3.029 -2.269 13.532 1.00 88.19 92 ILE A CA 1
ATOM 676 C C . ILE A 1 92 ? 1.779 -3.008 14.012 1.00 88.19 92 ILE A C 1
ATOM 678 O O . ILE A 1 92 ? 0.905 -2.384 14.609 1.00 88.19 92 ILE A O 1
ATOM 682 N N . GLY A 1 93 ? 1.697 -4.325 13.802 1.00 87.00 93 GLY A N 1
ATOM 683 C CA . GLY A 1 93 ? 0.576 -5.141 14.265 1.00 87.00 93 GLY A CA 1
ATOM 684 C C . GLY A 1 93 ? 0.387 -5.058 15.779 1.00 87.00 93 GLY A C 1
ATOM 685 O O . GLY A 1 93 ? -0.713 -4.769 16.246 1.00 87.00 93 GLY A O 1
ATOM 686 N N . LEU A 1 94 ? 1.466 -5.227 16.547 1.00 90.62 94 LEU A N 1
ATOM 687 C CA . LEU A 1 94 ? 1.442 -5.113 18.005 1.00 90.62 94 LEU A CA 1
ATOM 688 C C . LEU A 1 94 ? 1.075 -3.695 18.457 1.00 90.62 94 LEU A C 1
ATOM 690 O O . LEU A 1 94 ? 0.241 -3.520 19.343 1.00 90.62 94 LEU A O 1
ATOM 694 N N . PHE A 1 95 ? 1.666 -2.680 17.831 1.00 90.31 95 PHE A N 1
ATOM 695 C CA . PHE A 1 95 ? 1.399 -1.283 18.147 1.00 90.31 95 PHE A CA 1
ATOM 696 C C . PHE A 1 95 ? -0.071 -0.921 17.911 1.00 90.31 95 PHE A C 1
ATOM 698 O O . PHE A 1 95 ? -0.729 -0.366 18.793 1.00 90.31 95 PHE A O 1
ATOM 705 N N . VAL A 1 96 ? -0.618 -1.295 16.753 1.00 85.69 96 VAL A N 1
ATOM 706 C CA . VAL A 1 96 ? -2.026 -1.060 16.411 1.00 85.69 96 VAL A CA 1
ATOM 707 C C . VAL A 1 96 ? -2.954 -1.870 17.315 1.00 85.69 96 VAL A C 1
ATOM 709 O O . VAL A 1 96 ? -3.988 -1.346 17.721 1.00 85.69 96 VAL A O 1
ATOM 712 N N . LEU A 1 97 ? -2.588 -3.095 17.702 1.00 87.12 97 LEU A N 1
ATOM 713 C CA . LEU A 1 97 ? -3.357 -3.895 18.660 1.00 87.12 97 LEU A CA 1
ATOM 714 C C . LEU A 1 97 ? -3.473 -3.178 20.015 1.00 87.12 97 LEU A C 1
ATOM 716 O O . LEU A 1 97 ? -4.576 -3.019 20.538 1.00 87.12 97 LEU A O 1
ATOM 720 N N . VAL A 1 98 ? -2.358 -2.683 20.559 1.00 90.69 98 VAL A N 1
ATOM 721 C CA . VAL A 1 98 ? -2.335 -1.938 21.831 1.00 90.69 98 VAL A CA 1
ATOM 722 C C . VAL A 1 98 ? -3.145 -0.639 21.732 1.00 90.69 98 VAL A C 1
ATOM 724 O O . VAL A 1 98 ? -3.940 -0.323 22.623 1.00 90.69 98 VAL A O 1
ATOM 727 N N . LEU A 1 99 ? -3.006 0.105 20.632 1.00 86.12 99 LEU A N 1
ATOM 728 C CA . LEU A 1 99 ? -3.788 1.323 20.397 1.00 86.12 99 LEU A CA 1
ATOM 729 C C . LEU A 1 99 ? -5.286 1.048 20.219 1.00 86.12 99 LEU A C 1
ATOM 731 O O . LEU A 1 99 ? -6.118 1.836 20.672 1.00 86.12 99 LEU A O 1
ATOM 735 N N . SER A 1 100 ? -5.634 -0.069 19.584 1.00 85.31 100 SER A N 1
ATOM 736 C CA . SER A 1 100 ? -7.023 -0.481 19.397 1.00 85.31 100 SER A CA 1
ATOM 737 C C . SER A 1 100 ? -7.663 -0.899 20.719 1.00 85.31 100 SER A C 1
ATOM 739 O O . SER A 1 100 ? -8.820 -0.564 20.953 1.00 85.31 100 SER A O 1
ATOM 741 N N . LEU A 1 101 ? -6.931 -1.598 21.595 1.00 88.31 101 LEU A N 1
ATOM 742 C CA . LEU A 1 101 ? -7.430 -2.011 22.913 1.00 88.31 101 LEU A CA 1
ATOM 743 C C . LEU A 1 101 ? -7.574 -0.835 23.889 1.00 88.31 101 LEU A C 1
ATOM 745 O O . LEU A 1 101 ? -8.444 -0.857 24.753 1.00 88.31 101 LEU A O 1
ATOM 749 N N . SER A 1 102 ? -6.744 0.200 23.746 1.00 90.25 102 SER A N 1
ATOM 750 C CA . SER A 1 102 ? -6.790 1.402 24.592 1.00 90.25 102 SER A CA 1
ATOM 751 C C . SER A 1 102 ? -7.824 2.447 24.151 1.00 90.25 102 SER A C 1
ATOM 753 O O . SER A 1 102 ? -8.040 3.420 24.869 1.00 90.25 102 SER A O 1
ATOM 755 N N . GLY A 1 103 ? -8.462 2.289 22.983 1.00 84.69 103 GLY A N 1
ATOM 756 C CA . GLY A 1 103 ? -9.448 3.245 22.451 1.00 84.69 103 GLY A CA 1
ATOM 757 C C . GLY A 1 103 ? -8.850 4.566 21.940 1.00 84.69 103 GLY A C 1
ATOM 758 O O . GLY A 1 103 ? -9.579 5.456 21.502 1.00 84.69 103 GLY A O 1
ATOM 759 N N . ILE A 1 104 ? -7.519 4.701 21.945 1.00 87.81 104 ILE A N 1
ATOM 760 C CA . ILE A 1 104 ? -6.805 5.902 21.476 1.00 87.81 104 ILE A CA 1
ATOM 761 C C . ILE A 1 104 ? -7.017 6.115 19.972 1.00 87.81 104 ILE A C 1
ATOM 763 O O . ILE A 1 104 ? -7.037 7.253 19.496 1.00 87.81 104 ILE A O 1
ATOM 767 N N . MET A 1 105 ? -7.221 5.032 19.218 1.00 82.12 105 MET A N 1
ATOM 768 C CA . MET A 1 105 ? -7.423 5.094 17.771 1.00 82.12 105 MET A CA 1
ATOM 769 C C . MET A 1 105 ? -8.644 5.948 17.384 1.00 82.12 105 MET A C 1
ATOM 771 O O . MET A 1 105 ? -8.564 6.731 16.437 1.00 82.12 105 MET A O 1
ATOM 775 N N . ASP A 1 106 ? -9.725 5.893 18.168 1.00 83.94 106 ASP A N 1
ATOM 776 C CA . ASP A 1 106 ? -10.935 6.696 17.939 1.00 83.94 106 ASP A CA 1
ATOM 777 C C . ASP A 1 106 ? -10.722 8.185 18.244 1.00 83.94 106 ASP A C 1
ATOM 779 O O . ASP A 1 106 ? -11.328 9.056 17.612 1.00 83.94 106 ASP A O 1
ATOM 783 N N . LEU A 1 107 ? -9.848 8.496 19.205 1.00 85.19 107 LEU A N 1
ATOM 784 C CA . LEU A 1 107 ? -9.467 9.870 19.523 1.00 85.19 107 LEU A CA 1
ATOM 785 C C . LEU A 1 107 ? -8.610 10.461 18.398 1.00 85.19 107 LEU A C 1
ATOM 787 O O . LEU A 1 107 ? -8.895 11.556 17.911 1.00 85.19 107 LEU A O 1
ATOM 791 N N . LEU A 1 108 ? -7.609 9.711 17.934 1.00 83.00 108 LEU A N 1
ATOM 792 C CA . LEU A 1 108 ? -6.756 10.112 16.814 1.00 83.00 108 LEU A CA 1
ATOM 793 C C . LEU A 1 108 ? -7.566 10.320 15.532 1.00 83.00 108 LEU A C 1
ATOM 795 O O . LEU A 1 108 ? -7.377 11.327 14.850 1.00 83.00 108 LEU A O 1
ATOM 799 N N . ALA A 1 109 ? -8.520 9.433 15.237 1.00 82.75 109 ALA A N 1
ATOM 800 C CA . ALA A 1 109 ? -9.390 9.560 14.070 1.00 82.75 109 ALA A CA 1
ATOM 801 C C . ALA A 1 109 ? -10.221 10.859 14.068 1.00 82.75 109 ALA A C 1
ATOM 803 O O . ALA A 1 109 ? -10.519 11.391 12.999 1.00 82.75 109 ALA A O 1
ATOM 804 N N . LYS A 1 110 ? -10.575 11.394 15.247 1.00 85.00 110 LYS A N 1
ATOM 805 C CA . LYS A 1 110 ? -11.283 12.681 15.382 1.00 85.00 110 LYS A CA 1
ATOM 806 C C . LYS A 1 110 ? -10.354 13.888 15.265 1.00 85.00 110 LYS A C 1
ATOM 808 O O . LYS A 1 110 ? -10.784 14.931 14.781 1.00 85.00 110 LYS A O 1
ATOM 813 N N . ILE A 1 111 ? -9.109 13.755 15.721 1.00 92.31 111 ILE A N 1
ATOM 814 C CA . ILE A 1 111 ? -8.127 14.847 15.734 1.00 92.31 111 ILE A CA 1
ATOM 815 C C . ILE A 1 111 ? -7.520 15.065 14.346 1.00 92.31 111 ILE A C 1
ATOM 817 O O . ILE A 1 111 ? -7.276 16.208 13.965 1.00 92.31 111 ILE A O 1
ATOM 821 N N . ILE A 1 112 ? -7.265 13.997 13.585 1.00 88.38 112 ILE A N 1
ATOM 822 C CA . ILE A 1 112 ? -6.555 14.090 12.305 1.00 88.38 112 ILE A CA 1
ATOM 823 C C . ILE A 1 112 ? -7.477 14.702 11.233 1.00 88.38 112 ILE A C 1
ATOM 825 O O . ILE A 1 112 ? -8.454 14.074 10.813 1.00 88.38 112 ILE A O 1
ATOM 829 N N . PRO A 1 113 ? -7.173 15.908 10.717 1.00 88.31 113 PRO A N 1
ATOM 830 C CA . PRO A 1 113 ? -7.996 16.528 9.694 1.00 88.31 113 PRO A CA 1
ATOM 831 C C . PRO A 1 113 ? -7.814 15.819 8.346 1.00 88.31 113 PRO A C 1
ATOM 833 O O . PRO A 1 113 ? -6.714 15.414 7.963 1.00 88.31 113 PRO A O 1
ATOM 836 N N . LYS A 1 114 ? -8.890 15.759 7.551 1.00 86.56 114 LYS A N 1
ATOM 837 C CA . LYS A 1 114 ? -8.894 15.132 6.211 1.00 86.56 114 LYS A CA 1
ATOM 838 C C . LYS A 1 114 ? -7.833 15.707 5.260 1.00 86.56 114 LYS A C 1
ATOM 840 O O . LYS A 1 114 ? -7.414 15.024 4.330 1.00 86.56 114 LYS A O 1
ATOM 845 N N . VAL A 1 115 ? -7.401 16.950 5.487 1.00 90.00 115 VAL A N 1
ATOM 846 C CA . VAL A 1 115 ? -6.345 17.618 4.710 1.00 90.00 115 VAL A CA 1
ATOM 847 C C . VAL A 1 115 ? -5.004 16.893 4.860 1.00 90.00 115 VAL A C 1
ATOM 849 O O . VAL A 1 115 ? -4.330 16.668 3.859 1.00 90.00 115 VAL A O 1
ATOM 852 N N . VAL A 1 116 ? -4.656 16.440 6.070 1.00 88.94 116 VAL A N 1
ATOM 853 C CA . VAL A 1 116 ? -3.406 15.704 6.329 1.00 88.94 116 VAL A CA 1
ATOM 854 C C . VAL A 1 116 ? -3.427 14.349 5.626 1.00 88.94 116 VAL A C 1
ATOM 856 O O . VAL A 1 116 ? -2.463 13.990 4.958 1.00 88.94 116 VAL A O 1
ATOM 859 N N . VAL A 1 117 ? -4.555 13.636 5.685 1.00 85.38 117 VAL A N 1
ATOM 860 C CA . VAL A 1 117 ? -4.717 12.338 5.007 1.00 85.38 117 VAL A CA 1
ATOM 861 C C . VAL A 1 117 ? -4.521 12.476 3.494 1.00 85.38 117 VAL A C 1
ATOM 863 O O . VAL A 1 117 ? -3.777 11.703 2.893 1.00 85.38 117 VAL A O 1
ATOM 866 N N . ARG A 1 118 ? -5.138 13.491 2.877 1.00 85.81 118 ARG A N 1
ATOM 867 C CA . ARG A 1 118 ? -4.969 13.773 1.441 1.00 85.81 118 ARG A CA 1
ATOM 868 C C . ARG A 1 118 ? -3.535 14.184 1.099 1.00 85.81 118 ARG A C 1
ATOM 870 O O . ARG A 1 118 ? -3.031 13.774 0.058 1.00 85.81 118 ARG A O 1
ATOM 877 N N . GLY A 1 119 ? -2.872 14.940 1.976 1.00 87.56 119 GLY A N 1
ATOM 878 C CA . GLY A 1 119 ? -1.461 15.302 1.827 1.00 87.56 119 GLY A CA 1
ATOM 879 C C . GLY A 1 119 ? -0.542 14.079 1.827 1.00 87.56 119 GLY A C 1
ATOM 880 O O . GLY A 1 119 ? 0.289 13.942 0.933 1.00 87.56 119 GLY A O 1
ATOM 881 N N . ILE A 1 120 ? -0.745 13.147 2.764 1.00 87.06 120 ILE A N 1
ATOM 882 C CA . ILE A 1 120 ? 0.006 11.882 2.824 1.00 87.06 120 ILE A CA 1
ATOM 883 C C . ILE A 1 120 ? -0.231 11.057 1.554 1.00 87.06 120 ILE A C 1
ATOM 885 O O . ILE A 1 120 ? 0.722 10.577 0.946 1.00 87.06 120 ILE A O 1
ATOM 889 N N . GLN A 1 121 ? -1.483 10.931 1.108 1.00 83.62 121 GLN A N 1
ATOM 890 C CA . GLN A 1 121 ? -1.815 10.204 -0.122 1.00 83.62 121 GLN A CA 1
ATOM 891 C C . GLN A 1 121 ? -1.144 10.817 -1.362 1.00 83.62 121 GLN A C 1
ATOM 893 O O . GLN A 1 121 ? -0.580 10.082 -2.172 1.00 83.62 121 GLN A O 1
ATOM 898 N N . MET A 1 122 ? -1.146 12.149 -1.489 1.00 87.25 122 MET A N 1
ATOM 899 C CA . MET A 1 122 ? -0.461 12.851 -2.580 1.00 87.25 122 MET A CA 1
ATOM 900 C C . MET A 1 122 ? 1.058 12.653 -2.510 1.00 87.25 122 MET A C 1
ATOM 902 O O . MET A 1 122 ? 1.679 12.333 -3.521 1.00 87.25 122 MET A O 1
ATOM 906 N N . GLY A 1 123 ? 1.653 12.789 -1.323 1.00 86.06 123 GLY A N 1
ATOM 907 C CA . GLY A 1 123 ? 3.090 12.607 -1.123 1.00 86.06 123 GLY A CA 1
ATOM 908 C C . GLY A 1 123 ? 3.557 11.190 -1.454 1.00 86.06 123 GLY A C 1
ATOM 909 O O . GLY A 1 123 ? 4.561 11.014 -2.145 1.00 86.06 123 GLY A O 1
ATOM 910 N N . LEU A 1 124 ? 2.815 10.169 -1.025 1.00 84.00 124 LEU A N 1
ATOM 911 C CA . LEU A 1 124 ? 3.141 8.783 -1.355 1.00 84.00 124 LEU A CA 1
ATOM 912 C C . LEU A 1 124 ? 2.945 8.493 -2.855 1.00 84.00 124 LEU A C 1
ATOM 914 O O . LEU A 1 124 ? 3.759 7.788 -3.449 1.00 84.00 124 LEU A O 1
ATOM 918 N N . GLY A 1 125 ? 1.917 9.068 -3.488 1.00 82.25 125 GLY A N 1
ATOM 919 C CA . GLY A 1 125 ? 1.705 8.950 -4.934 1.00 82.25 125 GLY A CA 1
ATOM 920 C C . GLY A 1 125 ? 2.847 9.559 -5.757 1.00 82.25 125 GLY A C 1
ATOM 921 O O . GLY A 1 125 ? 3.320 8.941 -6.709 1.00 82.25 125 GLY A O 1
ATOM 922 N N . ILE A 1 126 ? 3.351 10.731 -5.352 1.00 85.75 126 ILE A N 1
ATOM 923 C CA . ILE A 1 126 ? 4.523 11.362 -5.981 1.00 85.75 126 ILE A CA 1
ATOM 924 C C . ILE A 1 126 ? 5.770 10.487 -5.809 1.00 85.75 126 ILE A C 1
ATOM 926 O O . ILE A 1 126 ? 6.530 10.325 -6.760 1.00 85.75 126 ILE A O 1
ATOM 930 N N . ASN A 1 127 ? 5.972 9.883 -4.634 1.00 82.75 127 ASN A N 1
ATOM 931 C CA . ASN A 1 127 ? 7.102 8.977 -4.407 1.00 82.75 127 ASN A CA 1
ATOM 932 C C . ASN A 1 127 ? 7.064 7.756 -5.335 1.00 82.75 127 ASN A C 1
ATOM 934 O O . ASN A 1 127 ? 8.086 7.422 -5.928 1.00 82.75 127 ASN A O 1
ATOM 938 N N . LEU A 1 128 ? 5.894 7.141 -5.545 1.00 79.31 128 LEU A N 1
ATOM 939 C CA . LEU A 1 128 ? 5.760 6.066 -6.532 1.00 79.31 128 LEU A CA 1
ATOM 940 C C . LEU A 1 128 ? 6.072 6.531 -7.955 1.00 79.31 128 LEU A C 1
ATOM 942 O O . LEU A 1 128 ? 6.762 5.821 -8.682 1.00 79.31 128 LEU A O 1
ATOM 946 N N . ALA A 1 129 ? 5.595 7.714 -8.352 1.00 81.50 129 ALA A N 1
ATOM 947 C CA . ALA A 1 129 ? 5.895 8.270 -9.670 1.00 81.50 129 ALA A CA 1
ATOM 948 C C . ALA A 1 129 ? 7.405 8.501 -9.852 1.00 81.50 129 ALA A C 1
ATOM 950 O O . ALA A 1 129 ? 7.962 8.178 -10.900 1.00 81.50 129 ALA A O 1
ATOM 951 N N . LEU A 1 130 ? 8.086 8.991 -8.812 1.00 82.00 130 LEU A N 1
ATOM 952 C CA . LEU A 1 130 ? 9.536 9.177 -8.817 1.00 82.00 130 LEU A CA 1
ATOM 953 C C . LEU A 1 130 ? 10.287 7.847 -8.911 1.00 82.00 130 LEU A C 1
ATOM 955 O O . LEU A 1 130 ? 11.215 7.745 -9.711 1.00 82.00 130 LEU A O 1
ATOM 959 N N . THR A 1 131 ? 9.896 6.830 -8.139 1.00 76.62 131 THR A N 1
ATOM 960 C CA . THR A 1 131 ? 10.502 5.492 -8.230 1.00 76.62 131 THR A CA 1
ATOM 961 C C . THR A 1 131 ? 10.263 4.881 -9.612 1.00 76.62 131 THR A C 1
ATOM 963 O O . THR A 1 131 ? 11.194 4.348 -10.209 1.00 76.62 131 THR A O 1
ATOM 966 N N . ALA A 1 132 ? 9.058 5.017 -10.173 1.00 75.19 132 ALA A N 1
ATOM 967 C CA . ALA A 1 132 ? 8.766 4.571 -11.532 1.00 75.19 132 ALA A CA 1
ATOM 968 C C . ALA A 1 132 ? 9.693 5.246 -12.557 1.00 75.19 132 ALA A C 1
ATOM 970 O O . ALA A 1 132 ? 10.320 4.558 -13.361 1.00 75.19 132 ALA A O 1
ATOM 971 N N . MET A 1 133 ? 9.854 6.571 -12.484 1.00 75.25 133 MET A N 1
ATOM 972 C CA . MET A 1 133 ? 10.721 7.318 -13.402 1.00 75.25 133 MET A CA 1
ATOM 973 C C . MET A 1 133 ? 12.212 7.012 -13.254 1.00 75.25 133 MET A C 1
ATOM 975 O O . MET A 1 133 ? 12.929 7.063 -14.250 1.00 75.25 133 MET A O 1
ATOM 979 N N . LYS A 1 134 ? 12.689 6.736 -12.037 1.00 75.00 134 LYS A N 1
ATOM 980 C CA . LYS A 1 134 ? 14.116 6.508 -11.762 1.00 75.00 134 LYS A CA 1
ATOM 981 C C . LYS A 1 134 ? 14.552 5.067 -11.989 1.00 75.00 134 LYS A C 1
ATOM 983 O O . LYS A 1 134 ? 15.643 4.855 -12.502 1.00 75.00 134 LYS A O 1
ATOM 988 N N . ASP A 1 135 ? 13.712 4.107 -11.615 1.00 68.69 135 ASP A N 1
ATOM 989 C CA . ASP A 1 135 ? 14.115 2.702 -11.554 1.00 68.69 135 ASP A CA 1
ATOM 990 C C . ASP A 1 135 ? 13.437 1.842 -12.622 1.00 68.69 135 ASP A C 1
ATOM 992 O O . ASP A 1 135 ? 14.072 0.943 -13.162 1.00 68.69 135 ASP A O 1
ATOM 996 N N . TYR A 1 136 ? 12.165 2.099 -12.940 1.00 68.69 136 TYR A N 1
ATOM 997 C CA . TYR A 1 136 ? 11.392 1.223 -13.829 1.00 68.69 136 TYR A CA 1
ATOM 998 C C . TYR A 1 136 ? 11.450 1.659 -15.297 1.00 68.69 136 TYR A C 1
ATOM 1000 O O . TYR A 1 136 ? 11.636 0.818 -16.170 1.00 68.69 136 TYR A O 1
ATOM 1008 N N . ILE A 1 137 ? 11.337 2.959 -15.590 1.00 68.94 137 ILE A N 1
ATOM 1009 C CA . ILE A 1 137 ? 11.410 3.468 -16.972 1.00 68.94 137 ILE A CA 1
ATOM 1010 C C . ILE A 1 137 ? 12.801 3.237 -17.596 1.00 68.94 137 ILE A C 1
ATOM 1012 O O . ILE A 1 137 ? 12.858 2.752 -18.727 1.00 68.94 137 ILE A O 1
ATOM 1016 N N . PRO A 1 138 ? 13.927 3.517 -16.905 1.00 65.50 138 PRO A N 1
ATOM 1017 C CA . PRO A 1 138 ? 15.251 3.345 -17.503 1.00 65.50 138 PRO A CA 1
ATOM 1018 C C . PRO A 1 138 ? 15.656 1.875 -17.664 1.00 65.50 138 PRO A C 1
ATOM 1020 O O . PRO A 1 138 ? 16.482 1.572 -18.523 1.00 65.50 138 PRO A O 1
ATOM 1023 N N . ALA A 1 139 ? 15.067 0.960 -16.882 1.00 63.84 139 ALA A N 1
ATOM 1024 C CA . ALA A 1 139 ? 15.354 -0.472 -16.961 1.00 63.84 139 ALA A CA 1
ATOM 1025 C C . ALA A 1 139 ? 14.978 -1.088 -18.323 1.00 63.84 139 ALA A C 1
ATOM 1027 O O . ALA A 1 139 ? 15.643 -2.019 -18.766 1.00 63.84 139 ALA A O 1
ATOM 1028 N N . GLU A 1 140 ? 13.978 -0.537 -19.021 1.00 62.47 140 GLU A N 1
ATOM 1029 C CA . GLU A 1 140 ? 13.565 -0.977 -20.367 1.00 62.47 140 GLU A CA 1
ATOM 1030 C C . GLU A 1 140 ? 14.082 -0.072 -21.509 1.00 62.47 140 GLU A C 1
ATOM 1032 O O . GLU A 1 140 ? 13.648 -0.193 -22.660 1.00 62.47 140 GLU A O 1
ATOM 1037 N N . SER A 1 141 ? 15.028 0.837 -21.227 1.00 68.69 141 SER A N 1
ATOM 1038 C CA . SER A 1 141 ? 15.628 1.741 -22.225 1.00 68.69 141 SER A CA 1
ATOM 1039 C C . SER A 1 141 ? 14.566 2.484 -23.069 1.00 68.69 141 SER A C 1
ATOM 1041 O O . SER A 1 141 ? 13.658 3.101 -22.518 1.00 68.69 141 SER A O 1
ATOM 1043 N N . ILE A 1 142 ? 14.657 2.480 -24.405 1.00 67.81 142 ILE A N 1
ATOM 1044 C CA . ILE A 1 142 ? 13.837 3.335 -25.284 1.00 67.81 142 ILE A CA 1
ATOM 1045 C C . ILE A 1 142 ? 12.358 2.919 -25.341 1.00 67.81 142 ILE A C 1
ATOM 1047 O O . ILE A 1 142 ? 11.481 3.774 -25.486 1.00 67.81 142 ILE A O 1
ATOM 1051 N N . ASN A 1 143 ? 12.071 1.625 -25.164 1.00 68.50 143 ASN A N 1
ATOM 1052 C CA . ASN A 1 143 ? 10.705 1.105 -25.177 1.00 68.50 143 ASN A CA 1
ATOM 1053 C C . ASN A 1 143 ? 9.957 1.484 -23.891 1.00 68.50 143 ASN A C 1
ATOM 1055 O O . ASN A 1 143 ? 8.776 1.829 -23.952 1.00 68.50 143 ASN A O 1
ATOM 1059 N N . GLY A 1 144 ? 10.663 1.537 -22.753 1.00 68.75 144 GLY A N 1
ATOM 1060 C CA . GLY A 1 144 ? 10.106 1.974 -21.471 1.00 68.75 144 GLY A CA 1
ATOM 1061 C C . GLY A 1 144 ? 9.585 3.414 -21.506 1.00 68.75 144 GLY A C 1
ATOM 1062 O O . GLY A 1 144 ? 8.483 3.691 -21.028 1.00 68.75 144 GLY A O 1
ATOM 1063 N N . TYR A 1 145 ? 10.319 4.333 -22.142 1.00 73.62 145 TYR A N 1
ATOM 1064 C CA . TYR A 1 145 ? 9.860 5.718 -22.320 1.00 73.62 145 TYR A CA 1
ATOM 1065 C C . TYR A 1 145 ? 8.629 5.818 -23.232 1.00 73.62 145 TYR A C 1
ATOM 1067 O O . TYR A 1 145 ? 7.723 6.608 -22.951 1.00 73.62 145 TYR A O 1
ATOM 1075 N N . PHE A 1 146 ? 8.559 5.007 -24.292 1.00 75.69 146 PHE A N 1
ATOM 1076 C CA . PHE A 1 146 ? 7.415 5.001 -25.207 1.00 75.69 146 PHE A CA 1
ATOM 1077 C C . PHE A 1 146 ? 6.152 4.453 -24.527 1.00 75.69 146 PHE A C 1
ATOM 1079 O O . PHE A 1 146 ? 5.082 5.061 -24.624 1.00 75.69 146 PHE A O 1
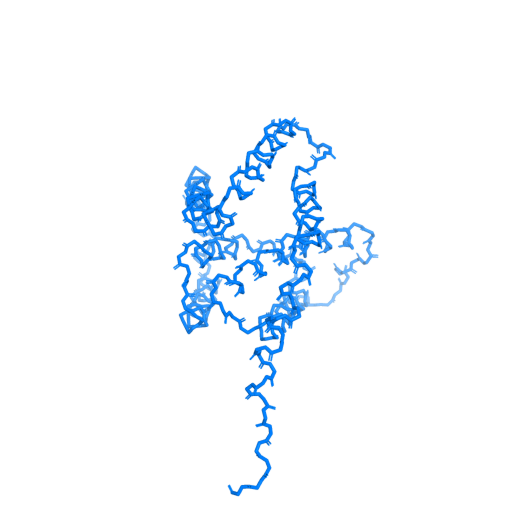ATOM 1086 N N . LEU A 1 147 ? 6.278 3.366 -23.756 1.00 70.19 147 LEU A N 1
ATOM 1087 C CA . LEU A 1 147 ? 5.172 2.831 -22.958 1.00 70.19 147 LEU A CA 1
ATOM 1088 C C . LEU A 1 147 ? 4.713 3.799 -21.876 1.00 70.19 147 LEU A C 1
ATOM 1090 O O . LEU A 1 147 ? 3.508 3.973 -21.696 1.00 70.19 147 LEU A O 1
ATOM 1094 N N . ALA A 1 148 ? 5.645 4.450 -21.179 1.00 71.75 148 ALA A N 1
ATOM 1095 C CA . ALA A 1 148 ? 5.307 5.441 -20.166 1.00 71.75 148 ALA A CA 1
ATOM 1096 C C . ALA A 1 148 ? 4.510 6.608 -20.769 1.00 71.75 148 ALA A C 1
ATOM 1098 O O . ALA A 1 148 ? 3.516 7.041 -20.184 1.00 71.75 148 ALA A O 1
ATOM 1099 N N . PHE A 1 149 ? 4.886 7.073 -21.964 1.00 78.25 149 PHE A N 1
ATOM 1100 C CA . PHE A 1 149 ? 4.171 8.133 -22.673 1.00 78.25 149 PHE A CA 1
ATOM 1101 C C . PHE A 1 149 ? 2.763 7.706 -23.118 1.00 78.25 149 PHE A C 1
ATOM 1103 O O . PHE A 1 149 ? 1.803 8.465 -22.945 1.00 78.25 149 PHE A O 1
ATOM 1110 N N . ILE A 1 150 ? 2.613 6.481 -23.636 1.00 75.94 150 ILE A N 1
ATOM 1111 C CA . ILE A 1 150 ? 1.309 5.912 -24.013 1.00 75.94 150 ILE A CA 1
ATOM 1112 C C . ILE A 1 150 ? 0.415 5.751 -22.779 1.00 75.94 150 ILE A C 1
ATOM 1114 O O . ILE A 1 150 ? -0.739 6.181 -22.799 1.00 75.94 150 ILE A O 1
ATOM 1118 N N . ALA A 1 151 ? 0.946 5.185 -21.693 1.00 71.19 151 ALA A N 1
ATOM 1119 C CA . ALA A 1 151 ? 0.215 4.992 -20.446 1.00 71.19 151 ALA A CA 1
ATOM 1120 C C . ALA A 1 151 ? -0.221 6.333 -19.841 1.00 71.19 151 ALA A C 1
ATOM 1122 O O . ALA A 1 151 ? -1.383 6.491 -19.467 1.00 71.19 151 ALA A O 1
ATOM 1123 N N . PHE A 1 152 ? 0.671 7.326 -19.808 1.00 77.75 152 PHE A N 1
ATOM 1124 C CA . PHE A 1 152 ? 0.363 8.668 -19.317 1.00 77.75 152 PHE A CA 1
ATOM 1125 C C . PHE A 1 152 ? -0.707 9.368 -20.169 1.00 77.75 152 PHE A C 1
ATOM 1127 O O . PHE A 1 152 ? -1.644 9.955 -19.626 1.00 77.75 152 PHE A O 1
ATOM 1134 N N . SER A 1 153 ? -0.626 9.240 -21.496 1.00 77.44 153 SER A N 1
ATOM 1135 C CA . SER A 1 153 ? -1.628 9.788 -22.419 1.00 77.44 153 SER A CA 1
ATOM 1136 C C . SER A 1 153 ? -2.999 9.127 -22.238 1.00 77.44 153 SER A C 1
ATOM 1138 O O . SER A 1 153 ? -4.012 9.821 -22.186 1.00 77.44 153 SER A O 1
ATOM 1140 N N . LEU A 1 154 ? -3.046 7.801 -22.067 1.00 70.75 154 LEU A N 1
ATOM 1141 C CA . LEU A 1 154 ? -4.272 7.051 -21.761 1.00 70.75 154 LEU A CA 1
ATOM 1142 C C . LEU A 1 154 ? -4.894 7.474 -20.426 1.00 70.75 154 LEU A C 1
ATOM 1144 O O . LEU A 1 154 ? -6.110 7.654 -20.348 1.00 70.75 154 LEU A O 1
ATOM 1148 N N . VAL A 1 155 ? -4.069 7.665 -19.392 1.00 74.06 155 VAL A N 1
ATOM 1149 C CA . VAL A 1 155 ? -4.515 8.160 -18.082 1.00 74.06 155 VAL A CA 1
ATOM 1150 C C . VAL A 1 155 ? -5.147 9.540 -18.217 1.00 74.06 155 VAL A C 1
ATOM 1152 O O . VAL A 1 155 ? -6.250 9.736 -17.715 1.00 74.06 155 VAL A O 1
ATOM 1155 N N . LEU A 1 156 ? -4.493 10.475 -18.914 1.00 74.75 156 LEU A N 1
ATOM 1156 C CA . LEU A 1 156 ? -5.017 11.827 -19.129 1.00 74.75 156 LEU A CA 1
ATOM 1157 C C . LEU A 1 156 ? -6.312 11.834 -19.949 1.00 74.75 156 LEU A C 1
ATOM 1159 O O . LEU A 1 156 ? -7.224 12.595 -19.638 1.00 74.75 156 LEU A O 1
ATOM 1163 N N . LEU A 1 157 ? -6.418 10.971 -20.960 1.00 68.31 157 LEU A N 1
ATOM 1164 C CA . LEU A 1 157 ? -7.577 10.914 -21.853 1.00 68.31 157 LEU A CA 1
ATOM 1165 C C . LEU A 1 157 ? -8.809 10.284 -21.180 1.00 68.31 157 LEU A C 1
ATOM 1167 O O . LEU A 1 157 ? -9.939 10.670 -21.472 1.00 68.31 157 LEU A O 1
ATOM 1171 N N . PHE A 1 158 ? -8.602 9.356 -20.240 1.00 65.69 158 PHE A N 1
ATOM 1172 C CA . PHE A 1 158 ? -9.673 8.768 -19.423 1.00 65.69 158 PHE A CA 1
ATOM 1173 C C . PHE A 1 158 ? -9.874 9.462 -18.066 1.00 65.69 158 PHE A C 1
ATOM 1175 O O . PHE A 1 158 ? -10.755 9.062 -17.292 1.00 65.69 158 PHE A O 1
ATOM 1182 N N . LEU A 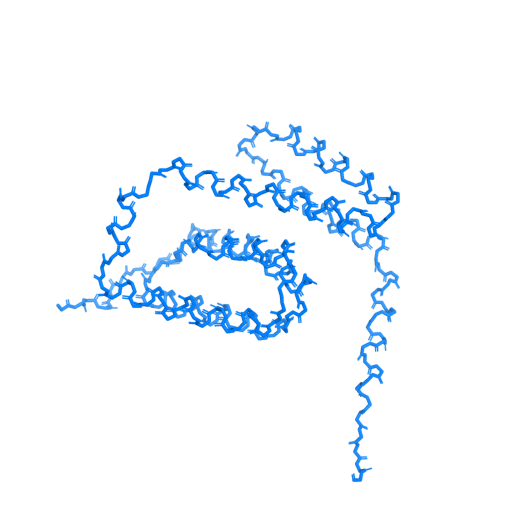1 159 ? -9.109 10.518 -17.770 1.00 60.12 159 LEU A N 1
ATOM 1183 C CA . LEU A 1 159 ? -9.242 11.282 -16.535 1.00 60.12 159 LEU A CA 1
ATOM 1184 C C . LEU A 1 159 ? -10.593 12.013 -16.530 1.00 60.12 159 LEU A C 1
ATOM 1186 O O . LEU A 1 159 ? -10.798 12.997 -17.231 1.00 60.12 159 LEU A O 1
ATOM 1190 N N . GLY A 1 160 ? -11.539 11.507 -15.737 1.00 55.88 160 GLY A N 1
ATOM 1191 C CA . GLY A 1 160 ? -12.877 12.092 -15.586 1.00 55.88 160 GLY A CA 1
ATOM 1192 C C . GLY A 1 160 ? -14.030 11.214 -16.072 1.00 55.88 160 GLY A C 1
ATOM 1193 O O . GLY A 1 160 ? -15.184 11.525 -15.774 1.00 55.88 160 GLY A O 1
ATOM 1194 N N . ASN A 1 161 ? -13.767 10.080 -16.733 1.00 58.06 161 ASN A N 1
ATOM 1195 C CA . ASN A 1 161 ? -14.835 9.167 -17.137 1.00 58.06 161 ASN A CA 1
ATOM 1196 C C . ASN A 1 161 ? -15.153 8.150 -16.028 1.00 58.06 161 ASN A C 1
ATOM 1198 O O . ASN A 1 161 ? -14.495 7.123 -15.876 1.00 58.06 161 ASN A O 1
ATOM 1202 N N . ARG A 1 162 ? -16.204 8.419 -15.245 1.00 54.50 162 ARG A N 1
ATOM 1203 C CA . ARG A 1 162 ? -16.613 7.604 -14.081 1.00 54.50 162 ARG A CA 1
ATOM 1204 C C . ARG A 1 162 ? -17.047 6.169 -14.434 1.00 54.50 162 ARG A C 1
ATOM 1206 O O . ARG A 1 162 ? -17.216 5.356 -13.532 1.00 54.50 162 ARG A O 1
ATOM 1213 N N . LYS A 1 163 ? -17.251 5.868 -15.724 1.00 55.62 163 LYS A N 1
ATOM 1214 C CA . LYS A 1 163 ? -17.747 4.573 -16.221 1.00 55.62 163 LYS A CA 1
ATOM 1215 C C . LYS A 1 163 ? -16.635 3.590 -16.614 1.00 55.62 163 LYS A C 1
ATOM 1217 O O . LYS A 1 163 ? -16.887 2.392 -16.629 1.00 55.62 163 LYS A O 1
ATOM 1222 N N . TYR A 1 164 ? -15.420 4.072 -16.889 1.00 56.19 164 TYR A N 1
ATOM 1223 C CA . TYR A 1 164 ? -14.304 3.242 -17.350 1.00 56.19 164 TYR A CA 1
ATOM 1224 C C . TYR A 1 164 ? -13.028 3.585 -16.570 1.00 56.19 164 TYR A C 1
ATOM 1226 O O . TYR A 1 164 ? -12.366 4.571 -16.896 1.00 56.19 164 TYR A O 1
ATOM 1234 N N . PRO A 1 165 ? -12.673 2.805 -15.533 1.00 64.44 165 PRO A N 1
ATOM 1235 C CA . PRO A 1 165 ? -11.451 3.023 -14.770 1.00 64.44 165 PRO A CA 1
ATOM 1236 C C . PRO A 1 165 ? -10.219 2.886 -15.688 1.00 64.44 165 PRO A C 1
ATOM 1238 O O . PRO A 1 165 ? -10.024 1.808 -16.257 1.00 64.44 165 PRO A O 1
ATOM 1241 N N . PRO A 1 166 ? -9.352 3.913 -15.804 1.00 61.88 166 PRO A N 1
ATOM 1242 C CA . PRO A 1 166 ? -8.155 3.856 -16.652 1.00 61.88 166 PRO A CA 1
ATOM 1243 C C . PRO A 1 166 ? -7.224 2.690 -16.285 1.00 61.88 166 PRO A C 1
ATOM 1245 O O . PRO A 1 166 ? -6.571 2.111 -17.148 1.00 61.88 166 PRO A O 1
ATOM 1248 N N . ALA A 1 167 ? -7.207 2.304 -15.003 1.00 65.19 167 ALA A N 1
ATOM 1249 C CA . ALA A 1 167 ? -6.364 1.239 -14.467 1.00 65.19 167 ALA A CA 1
ATOM 1250 C C . ALA A 1 167 ? -6.558 -0.114 -15.171 1.00 65.19 167 ALA A C 1
ATOM 1252 O O . ALA A 1 167 ? -5.579 -0.816 -15.397 1.00 65.19 167 ALA A O 1
ATOM 1253 N N . ILE A 1 168 ? -7.790 -0.467 -15.563 1.00 68.12 168 ILE A N 1
ATOM 1254 C CA . ILE A 1 168 ? -8.064 -1.753 -16.225 1.00 68.12 168 ILE A CA 1
ATOM 1255 C C . ILE A 1 168 ? -7.384 -1.795 -17.596 1.00 68.12 168 ILE A C 1
ATOM 1257 O O . ILE A 1 168 ? -6.717 -2.772 -17.923 1.00 68.12 168 ILE A O 1
ATOM 1261 N N . PHE A 1 169 ? -7.495 -0.716 -18.375 1.00 68.50 169 PHE A N 1
ATOM 1262 C CA . PHE A 1 169 ? -6.855 -0.624 -19.687 1.00 68.50 169 PHE A CA 1
ATOM 1263 C C . PHE A 1 169 ? -5.335 -0.656 -19.575 1.00 68.50 169 PHE A C 1
ATOM 1265 O O . PHE A 1 169 ? -4.689 -1.352 -20.346 1.00 68.50 169 PHE A O 1
ATOM 1272 N N . ILE A 1 170 ? -4.769 0.035 -18.585 1.00 69.12 170 ILE A N 1
ATOM 1273 C CA . ILE A 1 170 ? -3.320 0.071 -18.356 1.00 69.12 170 ILE A CA 1
ATOM 1274 C C . ILE A 1 170 ? -2.791 -1.314 -17.970 1.00 69.12 170 ILE A C 1
ATOM 1276 O O . ILE A 1 170 ? -1.771 -1.738 -18.505 1.00 69.12 170 ILE A O 1
ATOM 1280 N N . ILE A 1 171 ? -3.496 -2.040 -17.096 1.00 70.31 171 ILE A N 1
ATOM 1281 C CA . ILE A 1 171 ? -3.118 -3.406 -16.707 1.00 70.31 171 ILE A CA 1
ATOM 1282 C C . ILE A 1 171 ? -3.188 -4.347 -17.913 1.00 70.31 171 ILE A C 1
ATOM 1284 O O . ILE A 1 171 ? -2.236 -5.079 -18.161 1.00 70.31 171 ILE A O 1
ATOM 1288 N N . VAL A 1 172 ? -4.272 -4.314 -18.694 1.00 75.25 172 VAL A N 1
ATOM 1289 C CA . VAL A 1 172 ? -4.423 -5.178 -19.880 1.00 75.25 172 VAL A CA 1
ATOM 1290 C C . VAL A 1 172 ? -3.351 -4.875 -20.930 1.00 75.25 172 VAL A C 1
ATOM 1292 O O . VAL A 1 172 ? -2.772 -5.798 -21.497 1.00 75.25 172 VAL A O 1
ATOM 1295 N N . LEU A 1 173 ? -3.045 -3.598 -21.159 1.00 70.50 173 LEU A N 1
ATOM 1296 C CA . LEU A 1 173 ? -2.005 -3.171 -22.095 1.00 70.50 173 LEU A CA 1
ATOM 1297 C C . LEU A 1 173 ? -0.613 -3.593 -21.597 1.00 70.50 173 LEU A C 1
ATOM 1299 O O . LEU A 1 173 ? 0.172 -4.126 -22.377 1.00 70.50 173 LEU A O 1
ATOM 1303 N N . GLY A 1 174 ? -0.344 -3.457 -20.295 1.00 68.00 174 GLY A N 1
ATOM 1304 C CA . GLY A 1 174 ? 0.881 -3.948 -19.662 1.00 68.00 174 GLY A CA 1
ATOM 1305 C C . GLY A 1 174 ? 1.040 -5.468 -19.764 1.00 68.00 174 GLY A C 1
ATOM 1306 O O . 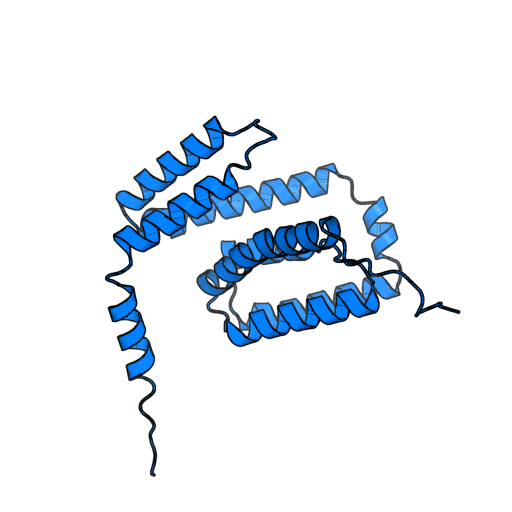GLY A 1 174 ? 2.118 -5.942 -20.109 1.00 68.00 174 GLY A O 1
ATOM 1307 N N . ILE A 1 175 ? -0.034 -6.235 -19.548 1.00 72.81 175 ILE A N 1
ATOM 1308 C CA . ILE A 1 175 ? -0.033 -7.698 -19.717 1.00 72.81 175 ILE A CA 1
ATOM 1309 C C . ILE A 1 175 ? 0.217 -8.070 -21.181 1.00 72.81 175 ILE A C 1
ATOM 1311 O O . ILE A 1 175 ? 1.065 -8.915 -21.448 1.00 72.81 175 ILE A O 1
ATOM 1315 N N . MET A 1 176 ? -0.473 -7.436 -22.136 1.00 74.75 176 MET A N 1
ATOM 1316 C CA . MET A 1 176 ? -0.245 -7.697 -23.562 1.00 74.75 176 MET A CA 1
ATOM 1317 C C . MET A 1 176 ? 1.195 -7.386 -23.970 1.00 74.75 176 MET A C 1
ATOM 1319 O O . MET A 1 176 ? 1.808 -8.174 -24.683 1.00 74.75 176 MET A O 1
ATOM 1323 N N . TYR A 1 177 ? 1.759 -6.280 -23.488 1.00 70.44 177 TYR A N 1
ATOM 1324 C CA . TYR A 1 177 ? 3.149 -5.933 -23.757 1.00 70.44 177 TYR A CA 1
ATOM 1325 C C . TYR A 1 177 ? 4.128 -6.939 -23.131 1.00 70.44 177 TYR A C 1
ATOM 1327 O O . TYR A 1 177 ? 5.031 -7.412 -23.817 1.00 70.44 177 TYR A O 1
ATOM 1335 N N . ALA A 1 178 ? 3.914 -7.346 -21.875 1.00 66.81 178 ALA A N 1
ATOM 1336 C CA . ALA A 1 178 ? 4.733 -8.367 -21.220 1.00 66.81 178 ALA A CA 1
ATOM 1337 C C . ALA A 1 178 ? 4.685 -9.712 -21.968 1.00 66.81 178 ALA A C 1
ATOM 1339 O O . ALA A 1 178 ? 5.714 -10.350 -22.169 1.00 66.81 178 ALA A O 1
ATOM 1340 N N . VAL A 1 179 ? 3.509 -10.122 -22.443 1.00 71.75 179 VAL A N 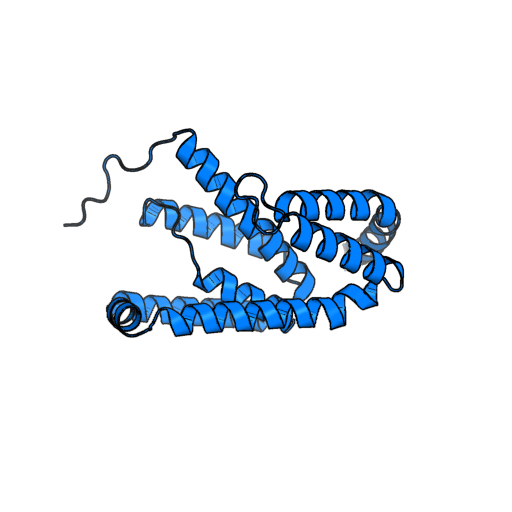1
ATOM 1341 C CA . VAL A 1 179 ? 3.343 -11.347 -23.237 1.00 71.75 179 VAL A CA 1
ATOM 1342 C C . VAL A 1 179 ? 4.066 -11.235 -24.583 1.00 71.75 179 VAL A C 1
ATOM 1344 O O . VAL A 1 179 ? 4.725 -12.177 -25.001 1.00 71.75 179 VAL A O 1
ATOM 1347 N N . VAL A 1 180 ? 3.998 -10.090 -25.261 1.00 70.69 180 VAL A N 1
ATOM 1348 C CA . VAL A 1 180 ? 4.615 -9.928 -26.589 1.00 70.69 180 VAL A CA 1
ATOM 1349 C C . VAL A 1 180 ? 6.141 -9.795 -26.518 1.00 70.69 180 VAL A C 1
ATOM 1351 O O . VAL A 1 180 ? 6.824 -10.298 -27.407 1.00 70.69 180 VAL A O 1
ATOM 1354 N N . PHE A 1 181 ? 6.685 -9.151 -25.480 1.00 64.88 181 PHE A N 1
ATOM 1355 C CA . PHE A 1 181 ? 8.111 -8.804 -25.413 1.00 64.88 181 PHE A CA 1
ATOM 1356 C C . PHE A 1 181 ? 8.946 -9.635 -24.420 1.00 64.88 181 PHE A C 1
ATOM 1358 O O . PHE A 1 181 ? 10.152 -9.716 -24.610 1.00 64.88 181 PHE A O 1
ATOM 1365 N N . ASN A 1 182 ? 8.356 -10.270 -23.394 1.00 59.91 182 ASN A N 1
ATOM 1366 C CA . ASN A 1 182 ? 9.100 -10.998 -22.343 1.00 59.91 182 ASN A CA 1
ATOM 1367 C C . ASN A 1 182 ? 8.930 -12.535 -22.374 1.00 59.91 182 ASN A C 1
ATOM 1369 O O . ASN A 1 182 ? 9.460 -13.223 -21.498 1.00 59.91 182 ASN A O 1
ATOM 1373 N N . ILE A 1 183 ? 8.234 -13.116 -23.363 1.00 54.84 183 ILE A N 1
ATOM 1374 C CA . ILE A 1 183 ? 8.119 -14.588 -23.479 1.00 54.84 183 ILE A CA 1
ATOM 1375 C C . ILE A 1 183 ? 9.489 -15.265 -23.692 1.00 54.84 183 ILE A C 1
ATOM 1377 O O . ILE A 1 183 ? 9.678 -16.386 -23.226 1.00 54.84 183 ILE A O 1
ATOM 1381 N N . SER A 1 184 ? 10.469 -14.589 -24.302 1.00 49.94 184 SER A N 1
ATOM 1382 C CA . SER A 1 184 ? 11.821 -15.136 -24.510 1.00 49.94 184 SER A CA 1
ATOM 1383 C C . SER A 1 184 ? 12.710 -15.138 -23.256 1.00 49.94 184 SER A C 1
ATOM 1385 O O . SER A 1 184 ? 13.603 -15.974 -23.150 1.00 49.94 184 SER A O 1
ATOM 1387 N N . ASP A 1 185 ? 12.462 -14.254 -22.281 1.00 52.56 185 ASP A N 1
ATOM 1388 C CA . ASP A 1 185 ? 13.302 -14.118 -21.076 1.00 52.56 185 ASP A CA 1
ATOM 1389 C C . ASP A 1 185 ? 12.844 -15.016 -19.913 1.00 52.56 185 ASP A C 1
ATOM 1391 O O . ASP A 1 185 ? 13.615 -15.310 -18.990 1.00 52.56 185 ASP A O 1
ATOM 1395 N N . TRP A 1 186 ? 11.593 -15.491 -19.953 1.00 48.91 186 TRP A N 1
ATOM 1396 C CA . TRP A 1 186 ? 11.031 -16.368 -18.922 1.00 48.91 186 TRP A CA 1
ATOM 1397 C C . TRP A 1 186 ? 11.677 -17.764 -18.930 1.00 48.91 186 TRP A C 1
ATOM 1399 O O . TRP A 1 186 ? 11.972 -18.303 -17.863 1.00 48.91 186 TRP A O 1
ATOM 1409 N N . GLU A 1 187 ? 11.994 -18.321 -20.107 1.00 48.41 187 GLU A N 1
ATOM 1410 C CA . GLU A 1 187 ? 12.761 -19.575 -20.218 1.00 48.41 187 GLU A CA 1
ATOM 1411 C C . GLU A 1 187 ? 14.192 -19.433 -19.669 1.00 48.41 187 GLU A C 1
ATOM 1413 O O . GLU A 1 187 ? 14.685 -20.333 -18.983 1.00 48.41 187 GLU A O 1
ATOM 1418 N N . PHE A 1 188 ? 14.849 -18.287 -19.889 1.00 44.97 188 PHE A N 1
ATOM 1419 C CA . PHE A 1 188 ? 16.225 -18.052 -19.434 1.00 44.97 188 PHE A CA 1
ATOM 1420 C C . PHE A 1 188 ? 16.323 -17.872 -17.908 1.00 44.97 188 PHE A C 1
ATOM 1422 O O . PHE A 1 188 ? 17.221 -18.423 -17.264 1.00 44.97 188 PHE A O 1
ATOM 1429 N N . ARG A 1 189 ? 15.368 -17.162 -17.287 1.00 50.03 189 ARG A N 1
ATOM 1430 C CA . ARG A 1 189 ? 15.359 -16.926 -15.828 1.00 50.03 189 ARG A CA 1
ATOM 1431 C C . ARG A 1 189 ? 14.862 -18.124 -15.015 1.00 50.03 189 ARG A C 1
ATOM 1433 O O . ARG A 1 189 ? 15.343 -18.320 -13.897 1.00 50.03 189 ARG A O 1
ATOM 1440 N N . LEU A 1 190 ? 13.960 -18.947 -15.559 1.00 52.50 190 LEU A N 1
ATOM 1441 C CA . LEU A 1 190 ? 13.564 -20.206 -14.919 1.00 52.50 190 LEU A CA 1
ATOM 1442 C C . LEU A 1 190 ? 14.713 -21.231 -14.930 1.00 52.50 190 LEU A C 1
ATOM 1444 O O . LEU A 1 190 ? 14.997 -21.819 -13.886 1.00 52.50 190 LEU A O 1
ATOM 1448 N N . ASN A 1 191 ? 15.447 -21.383 -16.039 1.00 40.44 191 ASN A N 1
ATOM 1449 C CA . ASN A 1 191 ? 16.601 -22.295 -16.093 1.00 40.44 191 ASN A CA 1
ATOM 1450 C C . ASN A 1 191 ? 17.751 -21.882 -15.153 1.00 40.44 191 ASN A C 1
ATOM 1452 O O . ASN A 1 191 ? 18.414 -22.746 -14.572 1.00 40.44 191 ASN A O 1
ATOM 1456 N N . GLY A 1 192 ? 17.963 -20.579 -14.938 1.00 42.47 192 GLY A N 1
ATOM 1457 C CA . GLY A 1 192 ? 18.960 -20.082 -13.983 1.00 42.47 192 GLY A CA 1
ATOM 1458 C C . GLY A 1 192 ? 18.607 -20.362 -12.516 1.00 42.47 192 GLY A C 1
ATOM 1459 O O . GLY A 1 192 ? 19.492 -20.664 -11.719 1.00 42.47 192 GLY A O 1
ATOM 1460 N N . HIS A 1 193 ? 17.319 -20.320 -12.153 1.00 43.28 193 HIS A N 1
ATOM 1461 C CA . HIS A 1 193 ? 16.889 -20.537 -10.767 1.00 43.28 193 HIS A CA 1
ATOM 1462 C C . HIS A 1 193 ? 16.758 -22.029 -10.399 1.00 43.28 193 HIS A C 1
ATOM 1464 O O . HIS A 1 193 ? 17.006 -22.387 -9.245 1.00 43.28 193 HIS A O 1
ATOM 1470 N N . PHE A 1 194 ? 16.441 -22.908 -11.359 1.00 45.22 194 PHE A N 1
ATOM 1471 C CA . PHE A 1 194 ? 16.369 -24.359 -11.124 1.00 45.22 194 PHE A CA 1
ATOM 1472 C C . PHE A 1 194 ? 17.730 -25.073 -11.162 1.00 45.22 194 PHE A C 1
ATOM 1474 O O . PHE A 1 194 ? 17.869 -26.119 -10.532 1.00 45.22 194 PHE A O 1
ATOM 1481 N N . SER A 1 195 ? 18.762 -24.498 -11.791 1.00 41.69 195 SER A N 1
ATOM 1482 C CA . SER A 1 195 ? 20.117 -25.084 -11.798 1.00 41.69 195 SER A CA 1
ATOM 1483 C C . SER A 1 195 ? 20.806 -25.062 -10.420 1.00 41.69 195 SER A C 1
ATOM 1485 O O . SER A 1 195 ? 21.716 -25.848 -10.176 1.00 41.69 195 SER A O 1
ATOM 1487 N N . GLY A 1 196 ? 20.353 -24.208 -9.490 1.00 36.50 196 GLY A N 1
ATOM 1488 C CA . GLY A 1 196 ? 20.802 -24.201 -8.088 1.00 36.50 196 GLY A CA 1
ATOM 1489 C C . GLY A 1 196 ? 20.076 -25.206 -7.183 1.00 36.50 196 GLY A C 1
ATOM 1490 O O . GLY A 1 196 ? 20.437 -25.354 -6.020 1.00 36.50 196 GLY A O 1
ATOM 1491 N N . CYS A 1 197 ? 19.060 -25.903 -7.701 1.00 37.72 197 CYS A N 1
ATOM 1492 C CA . CYS A 1 197 ? 18.353 -26.990 -7.021 1.00 37.72 197 CYS A CA 1
ATOM 1493 C C . CYS A 1 197 ? 18.813 -28.359 -7.549 1.00 37.72 197 CYS A C 1
ATOM 1495 O O . CYS A 1 197 ? 18.009 -29.274 -7.735 1.00 37.72 197 CYS A O 1
ATOM 1497 N N . HIS A 1 198 ? 20.122 -28.526 -7.764 1.00 35.50 198 HIS A N 1
ATOM 1498 C CA . HIS A 1 198 ? 20.693 -29.864 -7.748 1.00 35.50 198 HIS A CA 1
ATOM 1499 C C . HIS A 1 198 ? 20.658 -30.380 -6.311 1.00 35.50 198 HIS A C 1
ATOM 1501 O O . HIS A 1 198 ? 21.428 -29.984 -5.443 1.00 35.50 198 HIS A O 1
ATOM 1507 N N . VAL A 1 199 ? 19.681 -31.253 -6.100 1.00 45.03 199 VAL A N 1
ATOM 1508 C CA . VAL A 1 199 ? 19.636 -32.294 -5.084 1.00 45.03 199 VAL A CA 1
ATOM 1509 C C . VAL A 1 199 ? 21.037 -32.893 -4.904 1.00 45.03 199 VAL A C 1
ATOM 1511 O O . VAL A 1 199 ? 21.458 -33.707 -5.724 1.00 45.03 199 VAL A O 1
ATOM 1514 N N . ASP A 1 200 ? 21.736 -32.520 -3.833 1.00 32.59 200 ASP A N 1
ATOM 1515 C CA . ASP A 1 200 ? 22.780 -33.371 -3.271 1.00 32.59 200 ASP A CA 1
ATOM 1516 C C . ASP A 1 200 ? 22.094 -34.384 -2.346 1.00 32.59 200 ASP A C 1
ATOM 1518 O O . ASP A 1 200 ? 21.697 -34.100 -1.213 1.00 32.59 200 ASP A O 1
ATOM 1522 N N . LYS A 1 201 ? 21.835 -35.561 -2.913 1.00 39.50 201 LYS A N 1
ATOM 1523 C CA . LYS A 1 201 ? 21.664 -36.794 -2.154 1.00 39.50 201 LYS A CA 1
ATOM 1524 C C . LYS A 1 201 ? 23.053 -37.431 -2.071 1.00 39.50 201 LYS A C 1
ATOM 1526 O O . LYS A 1 201 ? 23.615 -37.726 -3.119 1.00 39.50 201 LYS A O 1
ATOM 1531 N N . SER A 1 202 ? 23.476 -37.743 -0.840 1.00 37.25 202 SER A N 1
ATOM 1532 C CA . SER A 1 202 ? 24.730 -38.403 -0.421 1.00 37.25 202 SER A CA 1
ATOM 1533 C C . SER A 1 202 ? 25.982 -37.528 -0.589 1.00 37.25 202 SER A C 1
ATOM 1535 O O . SER A 1 202 ? 26.533 -37.465 -1.679 1.00 37.25 202 SER A O 1
ATOM 1537 N N . GLN A 1 203 ? 26.477 -36.886 0.471 1.00 34.06 203 GLN A N 1
ATOM 1538 C CA . GLN A 1 203 ? 27.230 -37.514 1.573 1.00 34.06 203 GLN A CA 1
ATOM 1539 C C . GLN A 1 203 ? 27.161 -36.717 2.881 1.00 34.06 203 GLN A C 1
ATOM 1541 O O . GLN A 1 203 ? 27.029 -35.477 2.822 1.00 34.06 203 GLN A O 1
#

Sequence (203 aa):
MVSFFGGRIKFDRNELAGAFGDIGTDLPLIIGMIIASGLNVTNVLVTYGSMQLLTAFIYGIPMPVQPLKAVAMIVISQKVSPEIIYGGGLAIGLFVLVLSLSGIMDLLAKIIPKVVVRGIQMGLGINLALTAMKDYIPAESINGYFLAFIAFSLVLLFLGNRKYPPAIFIIVLGIMYAVVFNISDWEFRLNGHFSGCHVDKSQ